Protein AF-A0A1J7C0T5-F1 (afdb_monomer_lite)

Radius of gyration: 26.62 Å; chains: 1; bounding box: 68×41×69 Å

pLDDT: mean 87.52, std 10.86, range [48.47, 98.25]

Foldseek 3Di:
DQFKFKFWKKKWWWDQFPVRDIDIWIWTWIWIWGAFAWKIKIKIKTQTPFDDQRQFWKWFPDKDKDKPQKDWDPPPQFAQHPDTDTHRGNPDDITIGITMIGGPSDPDAFDKDWIAIDMDIWMGGPVGTIDIDIDDGCRRGIKMFHNDFDDDTYRIGSQVDAAEDEFPCQQQVVLLVQQVCLLVLALQNEQDDDDPNSDHFWFFAPPLDPPPFNLCCQQWNPCCCVVPNDPQADALDDPWDKGKAKPPDSRTLLRLRHDVVRVRDQHDRHSLLAQEWEWHDPDNNDIDIGGPPVHDHDPSHGSMHMYIHIPCSRCVRCVCVVVVCNVNVRDGGRTHHYHSQKDWDFDPDDPDTDTDIDHNDD

Organism: NCBI:txid1428644

Secondary structure (DSSP, 8-state):
--SEEEE--EEEEEEE-TTS-EEEEEEEEEEEEEE-SSEEEEEEEEEEEE--GGGPSEEEEEEEEE-TT-EE-TTS--BSTTS--EESSTTSPPEEEEEEEE-----STT-EEEE--EEEEEEEETTEE-EEEE---GGGS-EEEESSS-SSS-SEEETT---EEE--TTT-HHHHHHHHHHHHHSTT-BT---STTT-B-EEB-GGG--SS--HHHHHS-TTHHHHHS-TT---SSTT--EEEEEES-TTBTT-TTS-GGGT-SS--S-GGGSEEEEEEESSSS-EEEEE-TTSPPP-S--S-EEEEEEHHHHHHHHTTHHHHHHHTTPPTT-EEEEE--EEEEE-S-TTS--EEEEEPP-

Sequence (362 aa):
MRDEACSYPLLNLAHADVDGNLTTAVFQVTIRAVLSANTVTTDWTFQPKSVPASMWPIEFPGLTVSCPDCSVVSGSGSGWGSTLPKWTSAADPSATYHEVLSWDGGSAADVNTTFHLSDALNAQTALGGMDVNWTDNTELSEIRCDTVLSGPPGKCVFDNYAPTYTLNAGKYPMPAAHAWLIQHKLPSHDGQPGEPGQASPMYYLPGGDNGQGNNRDLICPSGWAAAKGNPNATPAGITDTLSCDEYAFNASYNSAGMPASLGGLNAVGSGDECVQTYVTKVNNTTWHLYNDERDIDPTWTEKCGRSVMSSSQNSGVMSPFGGFITNMRLLKGDAYWMDPNLAADCSTDALAVKCTMSAILQ

Structure (mmCIF, N/CA/C/O backbone):
data_AF-A0A1J7C0T5-F1
#
_entry.id   AF-A0A1J7C0T5-F1
#
loop_
_atom_site.group_PDB
_atom_site.id
_atom_site.type_symbol
_atom_site.label_atom_id
_atom_site.label_alt_id
_atom_site.label_comp_id
_atom_site.label_asym_id
_atom_site.label_entity_id
_atom_site.label_seq_id
_atom_site.pdbx_PDB_ins_code
_atom_site.Cartn_x
_atom_site.Cartn_y
_atom_site.Cartn_z
_atom_site.occupancy
_atom_site.B_iso_or_equiv
_atom_site.auth_seq_id
_atom_site.auth_comp_id
_atom_site.auth_asym_id
_atom_site.auth_atom_id
_atom_site.pdbx_PDB_model_num
ATOM 1 N N . MET A 1 1 ? 2.131 6.407 6.654 1.00 76.69 1 MET A N 1
ATOM 2 C CA . MET A 1 1 ? 2.795 5.394 7.498 1.00 76.69 1 MET A CA 1
ATOM 3 C C . MET A 1 1 ? 1.730 4.371 7.875 1.00 76.69 1 MET A C 1
ATOM 5 O O . MET A 1 1 ? 0.556 4.681 7.714 1.00 76.69 1 MET A O 1
ATOM 9 N N . ARG A 1 2 ? 2.111 3.143 8.242 1.00 85.69 2 ARG A N 1
ATOM 10 C CA . ARG A 1 2 ? 1.173 2.042 8.567 1.00 85.69 2 ARG A CA 1
ATOM 11 C C . ARG A 1 2 ? 0.953 1.929 10.082 1.00 85.69 2 ARG A C 1
ATOM 13 O O . ARG A 1 2 ? 0.807 0.841 10.617 1.00 85.69 2 ARG A O 1
ATOM 20 N N . ASP A 1 3 ? 1.047 3.051 10.777 1.00 86.00 3 ASP A N 1
ATOM 21 C CA . ASP A 1 3 ? 1.045 3.181 12.233 1.00 86.00 3 ASP A CA 1
ATOM 22 C C . ASP A 1 3 ? -0.305 3.654 12.778 1.00 86.00 3 ASP A C 1
ATOM 24 O O . ASP A 1 3 ? -0.480 3.740 13.987 1.00 86.00 3 ASP A O 1
ATOM 28 N N . GLU A 1 4 ? -1.277 3.927 11.914 1.00 88.12 4 GLU A N 1
ATOM 29 C CA . GLU A 1 4 ? -2.637 4.280 12.299 1.00 88.12 4 GLU A CA 1
ATOM 30 C C . GLU A 1 4 ? -3.639 3.486 11.463 1.00 88.12 4 GLU A C 1
ATOM 32 O O . GLU A 1 4 ? -3.492 3.377 10.245 1.00 88.12 4 GLU A O 1
ATOM 37 N N . ALA A 1 5 ? -4.661 2.951 12.124 1.00 87.88 5 ALA A N 1
ATOM 38 C CA . ALA A 1 5 ? -5.782 2.283 11.485 1.00 87.88 5 ALA A CA 1
ATOM 39 C C . ALA A 1 5 ? -7.094 2.745 12.118 1.00 87.88 5 ALA A C 1
ATOM 41 O O . ALA A 1 5 ? -7.174 3.024 13.318 1.00 87.88 5 ALA A O 1
ATOM 42 N N . CYS A 1 6 ? -8.126 2.837 11.286 1.00 88.06 6 CYS A N 1
ATOM 43 C CA . CYS A 1 6 ? -9.483 3.145 11.706 1.00 88.06 6 CYS A CA 1
ATOM 44 C C . CYS A 1 6 ? -10.403 2.018 11.255 1.00 88.06 6 CYS A C 1
ATOM 46 O O . CYS A 1 6 ? -10.251 1.539 10.140 1.00 88.06 6 CYS A O 1
ATOM 48 N N . SER A 1 7 ? -11.358 1.642 12.101 1.00 87.62 7 SER A N 1
ATOM 49 C CA . SER A 1 7 ? -12.432 0.716 11.753 1.00 87.62 7 SER A CA 1
ATOM 50 C C . SER A 1 7 ? -13.781 1.288 12.172 1.00 87.62 7 SER A C 1
ATOM 52 O O . SER A 1 7 ? -13.875 2.042 13.147 1.00 87.62 7 SER A O 1
ATOM 54 N N . TYR A 1 8 ? -14.832 0.935 11.432 1.00 90.81 8 TYR A N 1
ATOM 55 C CA . TYR A 1 8 ? -16.171 1.506 11.591 1.00 90.81 8 TYR A CA 1
ATOM 56 C C . TYR A 1 8 ? -17.263 0.442 11.806 1.00 90.81 8 TYR A C 1
ATOM 58 O O . TYR A 1 8 ? -18.258 0.440 11.071 1.00 90.81 8 TYR A O 1
ATOM 66 N N . PRO A 1 9 ? -17.125 -0.476 12.783 1.00 91.62 9 PRO A N 1
ATOM 67 C CA . PRO A 1 9 ? -18.110 -1.527 12.972 1.00 91.62 9 PRO A CA 1
ATOM 68 C C . PRO A 1 9 ? -19.437 -0.976 13.513 1.00 91.62 9 PRO A C 1
ATOM 70 O O . PRO A 1 9 ? -19.505 0.043 14.209 1.00 91.62 9 PRO A O 1
ATOM 73 N N . LEU A 1 10 ? -20.513 -1.698 13.221 1.00 93.44 10 LEU A N 1
ATOM 74 C CA . LEU A 1 10 ? -21.773 -1.580 13.933 1.00 93.44 10 LEU A CA 1
ATOM 75 C C . LEU A 1 10 ? -21.754 -2.508 15.147 1.00 93.44 10 LEU A C 1
ATOM 77 O O . LEU A 1 10 ? -21.394 -3.682 15.056 1.00 93.44 10 LEU A O 1
ATOM 81 N N . LEU A 1 11 ? -22.203 -1.975 16.277 1.00 94.75 11 LEU A N 1
ATOM 82 C CA . LEU A 1 11 ? -22.444 -2.723 17.500 1.00 94.75 11 LEU A CA 1
ATOM 83 C C . LEU A 1 11 ? -23.950 -2.908 17.676 1.00 94.75 11 LEU A C 1
ATOM 85 O O . LEU A 1 11 ? -24.693 -1.931 17.794 1.00 94.75 11 LEU A O 1
ATOM 89 N N . ASN A 1 12 ? -24.381 -4.164 17.736 1.00 95.19 12 ASN A N 1
ATOM 90 C CA . ASN A 1 12 ? -25.750 -4.553 18.035 1.00 95.19 12 ASN A CA 1
ATOM 91 C C . ASN A 1 12 ? -25.815 -5.108 19.458 1.00 95.19 12 ASN A C 1
ATOM 93 O O . ASN A 1 12 ? -25.100 -6.052 19.798 1.00 95.19 12 ASN A O 1
ATOM 97 N N . LEU A 1 13 ? -26.691 -4.529 20.273 1.00 94.94 13 LEU A N 1
ATOM 98 C CA . LEU A 1 13 ? -26.936 -4.956 21.646 1.00 94.94 13 LEU A CA 1
ATOM 99 C C . LEU A 1 13 ? -28.347 -5.504 21.748 1.00 94.94 13 LEU A C 1
ATOM 101 O O . LEU A 1 13 ? -29.305 -4.766 21.509 1.00 94.94 13 LEU A O 1
ATOM 105 N N . ALA A 1 14 ? -28.477 -6.779 22.093 1.00 93.62 14 ALA A N 1
ATOM 106 C CA . ALA A 1 14 ? -29.773 -7.428 22.208 1.00 93.62 14 ALA A CA 1
ATOM 107 C C . ALA A 1 14 ? -30.137 -7.704 23.673 1.00 93.62 14 ALA A C 1
ATOM 109 O O . ALA A 1 14 ? -29.285 -8.037 24.497 1.00 93.62 14 ALA A O 1
ATOM 110 N N . HIS A 1 15 ? -31.419 -7.539 23.997 1.00 92.12 15 HIS A N 1
ATOM 111 C CA . HIS A 1 15 ? -31.985 -7.872 25.303 1.00 92.12 15 HIS A CA 1
ATOM 112 C C . HIS A 1 15 ? -33.476 -8.179 25.153 1.00 92.12 15 HIS A C 1
ATOM 114 O O . HIS A 1 15 ? -34.152 -7.572 24.316 1.00 92.12 15 HIS A O 1
ATOM 120 N N . ALA A 1 16 ? -33.992 -9.110 25.953 1.00 87.69 16 ALA A N 1
ATOM 121 C CA . ALA A 1 16 ? -35.423 -9.383 26.011 1.00 87.69 16 ALA A CA 1
ATOM 122 C C . ALA A 1 16 ? -36.127 -8.309 26.852 1.00 87.69 16 ALA A C 1
ATOM 124 O O . ALA A 1 16 ? -35.681 -7.993 27.951 1.00 87.69 16 ALA A O 1
ATOM 125 N N . ASP A 1 17 ? -37.219 -7.738 26.350 1.00 78.50 17 ASP A N 1
ATOM 126 C CA . ASP A 1 17 ? -38.052 -6.838 27.144 1.00 78.50 17 ASP A CA 1
ATOM 127 C C . ASP A 1 17 ? -38.858 -7.598 28.219 1.00 78.50 17 ASP A C 1
ATOM 129 O O . ASP A 1 17 ? -38.775 -8.821 28.359 1.00 78.50 17 ASP A O 1
ATOM 133 N N . VAL A 1 18 ? -39.654 -6.860 28.999 1.00 76.44 18 VAL A N 1
ATOM 134 C CA . VAL A 1 18 ? -40.485 -7.417 30.083 1.00 76.44 18 VAL A CA 1
ATOM 135 C C . VAL A 1 18 ? -41.531 -8.435 29.607 1.00 76.44 18 VAL A C 1
ATOM 137 O O . VAL A 1 18 ? -41.996 -9.236 30.416 1.00 76.44 18 VAL A O 1
ATOM 140 N N . ASP A 1 19 ? -41.867 -8.427 28.317 1.00 80.44 19 ASP A N 1
ATOM 141 C CA . ASP A 1 19 ? -42.817 -9.343 27.683 1.00 8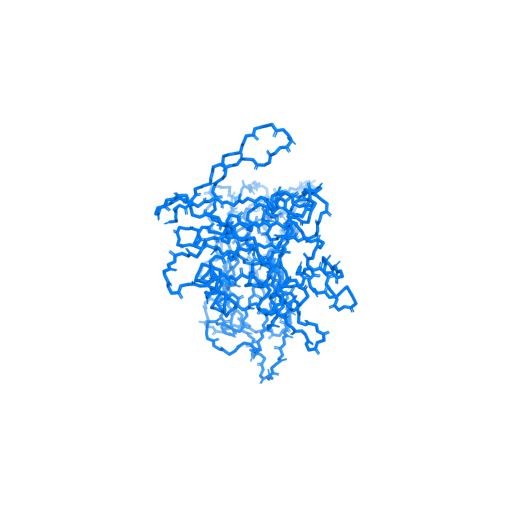0.44 19 ASP A CA 1
ATOM 142 C C . ASP A 1 19 ? -42.105 -10.514 26.975 1.00 80.44 19 ASP A C 1
ATOM 144 O O . ASP A 1 19 ? -42.751 -11.388 26.393 1.00 80.44 19 ASP A O 1
ATOM 148 N N . GLY A 1 20 ? -40.769 -10.562 27.042 1.00 79.94 20 GLY A N 1
ATOM 149 C CA . GLY A 1 20 ? -39.935 -11.587 26.422 1.00 79.94 20 GLY A CA 1
ATOM 150 C C . GLY A 1 20 ? -39.626 -11.342 24.944 1.00 79.94 20 GLY A C 1
ATOM 151 O O . GLY A 1 20 ? -39.067 -12.227 24.294 1.00 79.94 20 GLY A O 1
ATOM 152 N N . ASN A 1 21 ? -39.958 -10.171 24.391 1.00 86.25 21 ASN A N 1
ATOM 153 C CA . ASN A 1 21 ? -39.622 -9.841 23.009 1.00 86.25 21 ASN A CA 1
ATOM 154 C C . ASN A 1 21 ? -38.172 -9.371 22.914 1.00 86.25 21 ASN A C 1
ATOM 156 O O . ASN A 1 21 ? -37.733 -8.482 23.647 1.00 86.25 21 ASN A O 1
ATOM 160 N N . LEU A 1 22 ? -37.428 -9.928 21.960 1.00 88.81 22 LEU A N 1
ATOM 161 C CA . LEU A 1 22 ? -36.065 -9.488 21.699 1.00 88.81 22 LEU A CA 1
ATOM 162 C C . LEU A 1 22 ? -36.084 -8.088 21.084 1.00 88.81 22 LEU A C 1
ATOM 164 O O . LEU A 1 22 ? -36.632 -7.869 20.004 1.00 88.81 22 LEU A O 1
ATOM 168 N N . THR A 1 23 ? -35.457 -7.151 21.778 1.00 91.62 23 THR A N 1
ATOM 169 C CA . THR A 1 23 ? -35.249 -5.784 21.315 1.00 91.62 23 THR A CA 1
ATOM 170 C C . THR A 1 23 ? -33.762 -5.590 20.999 1.00 91.62 23 THR A C 1
ATOM 172 O O . THR A 1 23 ? -32.916 -6.308 21.536 1.00 91.62 23 THR A O 1
ATOM 175 N N . THR A 1 24 ? -33.417 -4.650 20.112 1.00 94.94 24 THR A N 1
ATOM 176 C CA . THR A 1 24 ? -32.021 -4.382 19.728 1.00 94.94 24 THR A CA 1
ATOM 177 C C . THR A 1 24 ? -31.720 -2.888 19.699 1.00 94.94 24 THR A C 1
ATOM 179 O O . THR A 1 24 ? -32.418 -2.119 19.035 1.00 94.94 24 THR A O 1
ATOM 182 N N . ALA A 1 25 ? -30.653 -2.486 20.387 1.00 95.56 25 ALA A N 1
ATOM 183 C CA . ALA A 1 25 ? -30.029 -1.178 20.237 1.00 95.56 25 ALA A CA 1
ATOM 184 C C . ALA A 1 25 ? -28.843 -1.267 19.269 1.00 95.56 25 ALA A C 1
ATOM 186 O O . ALA A 1 25 ? -28.167 -2.292 19.193 1.00 95.56 25 ALA A O 1
ATOM 187 N N . VAL A 1 26 ? -28.596 -0.185 18.532 1.00 96.75 26 VAL A N 1
ATOM 188 C CA . VAL A 1 26 ? -27.554 -0.124 17.500 1.00 96.75 26 VAL A CA 1
ATOM 189 C C . VAL A 1 26 ? -26.676 1.093 17.732 1.00 96.75 26 VAL A C 1
ATOM 191 O O . VAL A 1 26 ? -27.182 2.212 17.867 1.00 96.75 26 VAL A O 1
ATOM 194 N N . PHE A 1 27 ? -25.366 0.878 17.712 1.00 96.88 27 PHE A N 1
ATOM 195 C CA . PHE A 1 27 ? -24.351 1.921 17.775 1.00 96.88 27 PHE A CA 1
ATOM 196 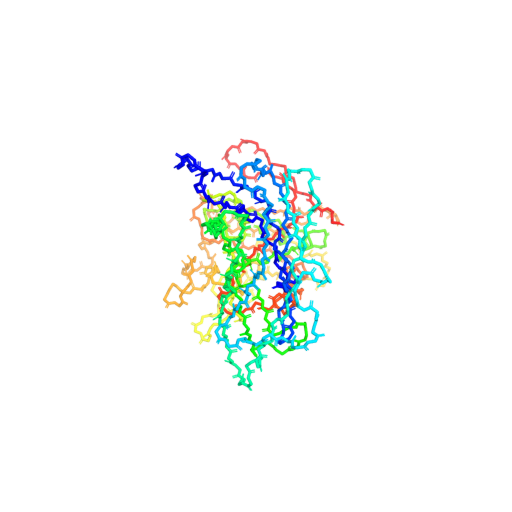C C . PHE A 1 27 ? -23.469 1.850 16.532 1.00 96.88 27 PHE A C 1
ATOM 198 O O . PHE A 1 27 ? -23.055 0.772 16.113 1.00 96.88 27 PHE A O 1
ATOM 205 N N . GLN A 1 28 ? -23.158 3.010 15.958 1.00 96.25 28 GLN A N 1
ATOM 206 C CA . GLN A 1 28 ? -22.000 3.130 15.082 1.00 96.25 28 GLN A CA 1
ATOM 207 C C . GLN A 1 28 ? -20.790 3.320 15.974 1.00 96.25 28 GLN A C 1
ATOM 209 O O . GLN A 1 28 ? -20.772 4.252 16.781 1.00 96.25 28 GLN A O 1
ATOM 214 N N . VAL A 1 29 ? -19.790 2.468 15.810 1.00 94.00 29 VAL A N 1
ATOM 215 C CA . VAL A 1 29 ? -18.538 2.594 16.540 1.00 94.00 29 VAL A CA 1
ATOM 216 C C . VAL A 1 29 ? -17.459 3.033 15.566 1.00 94.00 29 VAL A C 1
ATOM 218 O O . VAL A 1 29 ? -17.403 2.555 14.436 1.00 94.00 29 VAL A O 1
ATOM 221 N N . THR A 1 30 ? -16.645 3.987 15.994 1.00 93.75 30 THR A N 1
ATOM 222 C CA . THR A 1 30 ? -15.397 4.353 15.328 1.00 93.75 30 THR A CA 1
ATOM 223 C C . THR A 1 30 ? -14.270 3.929 16.245 1.00 93.75 30 THR A C 1
ATOM 225 O O . THR A 1 30 ? -14.176 4.433 17.364 1.00 93.75 30 THR A O 1
ATOM 228 N N . ILE A 1 31 ? -13.428 3.018 15.777 1.00 91.00 31 ILE A N 1
ATOM 229 C CA . ILE A 1 31 ? -12.244 2.568 16.496 1.00 91.00 31 ILE A CA 1
ATOM 230 C C . ILE A 1 31 ? -11.042 3.170 15.791 1.00 91.00 31 ILE A C 1
ATOM 232 O O . ILE A 1 31 ? -10.849 2.927 14.604 1.00 91.00 31 ILE A O 1
ATOM 236 N N . ARG A 1 32 ? -10.238 3.949 16.507 1.00 92.00 32 ARG A N 1
ATOM 237 C CA . ARG A 1 32 ? -8.960 4.470 16.021 1.00 92.00 32 ARG A CA 1
ATOM 238 C C . ARG A 1 32 ? -7.846 3.825 16.823 1.00 92.00 32 ARG A C 1
ATOM 240 O O . ARG A 1 32 ? -7.868 3.920 18.045 1.00 92.00 32 ARG A O 1
ATOM 247 N N . ALA A 1 33 ? -6.882 3.204 16.158 1.00 89.69 33 ALA A N 1
ATOM 248 C CA . ALA A 1 33 ? -5.714 2.607 16.788 1.00 89.69 33 ALA A CA 1
ATOM 249 C C . ALA A 1 33 ? -4.438 3.255 16.243 1.00 89.69 33 ALA A C 1
ATOM 251 O O . ALA A 1 33 ? -4.256 3.344 15.031 1.00 89.69 33 ALA A O 1
ATOM 252 N N . VAL A 1 34 ? -3.560 3.705 17.139 1.00 89.75 34 VAL A N 1
ATOM 253 C CA . VAL A 1 34 ? -2.280 4.344 16.811 1.00 89.75 34 VAL A CA 1
ATOM 254 C C . VAL A 1 34 ? -1.148 3.560 17.459 1.00 89.75 34 VAL A C 1
ATOM 256 O O . VAL A 1 34 ? -1.120 3.385 18.678 1.00 89.75 34 VAL A O 1
ATOM 259 N N . LEU A 1 35 ? -0.211 3.100 16.640 1.00 85.75 35 LEU A N 1
ATOM 260 C CA . LEU A 1 35 ? 0.977 2.361 17.033 1.00 85.75 35 LEU A CA 1
ATOM 261 C C . LEU A 1 35 ? 2.136 3.319 17.308 1.00 85.75 35 LEU A C 1
ATOM 263 O O . LEU A 1 35 ? 2.382 4.281 16.584 1.00 85.75 35 LEU A O 1
ATOM 267 N N . SER A 1 36 ? 2.890 3.015 18.356 1.00 80.94 36 SER A N 1
ATOM 268 C CA . SER A 1 36 ? 4.179 3.628 18.653 1.00 80.94 36 SER A CA 1
ATOM 269 C C . SER A 1 36 ? 5.281 2.560 18.680 1.00 80.94 36 SER A C 1
ATOM 271 O O . SER A 1 36 ? 5.114 1.442 18.192 1.00 80.94 36 SER A O 1
ATOM 273 N N . ALA A 1 37 ? 6.454 2.889 19.226 1.00 75.00 37 ALA A N 1
ATOM 274 C CA . ALA A 1 37 ? 7.545 1.929 19.376 1.00 75.00 37 ALA A CA 1
ATOM 275 C C . ALA A 1 37 ? 7.178 0.721 20.256 1.00 75.00 37 ALA A C 1
ATOM 277 O O . ALA A 1 37 ? 7.651 -0.382 19.993 1.00 75.00 37 ALA A O 1
ATOM 278 N N . ASN A 1 38 ? 6.382 0.937 21.302 1.00 79.19 38 ASN A N 1
ATOM 279 C CA . ASN A 1 38 ? 6.058 -0.075 22.309 1.00 79.19 38 ASN A CA 1
ATOM 280 C C . ASN A 1 38 ? 4.656 0.094 22.915 1.00 79.19 38 ASN A C 1
ATOM 282 O O . ASN A 1 38 ? 4.362 -0.517 23.944 1.00 79.19 38 ASN A O 1
ATOM 286 N N . THR A 1 39 ? 3.819 0.953 22.331 1.00 85.25 39 THR A N 1
ATOM 287 C CA . THR A 1 39 ? 2.444 1.165 22.785 1.00 85.25 39 THR A CA 1
ATOM 288 C C . THR A 1 39 ? 1.462 1.184 21.629 1.00 85.25 39 THR A C 1
ATOM 290 O O . THR A 1 39 ? 1.794 1.612 20.526 1.00 85.25 39 THR A O 1
ATOM 293 N N . VAL A 1 40 ? 0.233 0.769 21.908 1.00 87.62 40 VAL A N 1
ATOM 294 C CA . VAL A 1 40 ? -0.921 0.957 21.038 1.00 87.62 40 VAL A CA 1
ATOM 295 C C . VAL A 1 40 ? -1.944 1.752 21.823 1.00 87.62 40 VAL A C 1
ATOM 297 O O . VAL A 1 40 ? -2.324 1.384 22.934 1.00 87.62 40 VAL A O 1
ATOM 300 N N . THR A 1 41 ? -2.335 2.878 21.249 1.00 91.44 41 THR A N 1
ATOM 301 C CA . THR A 1 41 ? -3.378 3.742 21.782 1.00 91.44 41 THR A CA 1
ATOM 302 C C . THR A 1 41 ? -4.638 3.490 20.983 1.00 91.44 41 THR A C 1
ATOM 304 O O . THR A 1 41 ? -4.605 3.602 19.759 1.00 91.44 41 THR A O 1
ATOM 307 N N . THR A 1 42 ? -5.735 3.166 21.657 1.00 91.69 42 THR A N 1
ATOM 308 C CA . THR A 1 42 ? -7.038 2.965 21.026 1.00 91.69 42 THR A CA 1
ATOM 309 C C . THR A 1 42 ? -8.067 3.950 21.560 1.00 91.69 42 THR A C 1
ATOM 311 O O . THR A 1 42 ? -8.147 4.181 22.766 1.00 91.69 42 THR A O 1
ATOM 314 N N . ASP A 1 43 ? -8.861 4.507 20.652 1.00 93.56 43 ASP A N 1
ATOM 315 C CA . ASP A 1 43 ? -10.033 5.321 20.953 1.00 93.56 43 ASP A CA 1
ATOM 316 C C . ASP A 1 43 ? -11.262 4.648 20.339 1.00 93.56 43 ASP A C 1
ATOM 318 O O . ASP A 1 43 ? -11.363 4.517 19.118 1.00 93.56 43 ASP A O 1
ATOM 322 N N . TRP A 1 44 ? -12.209 4.240 21.181 1.00 93.75 44 TRP A N 1
ATOM 323 C CA . TRP A 1 44 ? -13.459 3.602 20.773 1.00 93.75 44 TRP A CA 1
ATOM 324 C C . TRP A 1 44 ? -14.605 4.577 20.983 1.00 93.75 44 TRP A C 1
ATOM 326 O O . TRP A 1 44 ? -15.035 4.809 22.110 1.00 93.75 44 TRP A O 1
ATOM 336 N N . THR A 1 45 ? -15.089 5.182 19.904 1.00 95.56 45 THR A N 1
ATOM 337 C CA . THR A 1 45 ? -16.156 6.185 19.947 1.00 95.56 45 THR A CA 1
ATOM 338 C C . THR A 1 45 ? -17.484 5.557 19.567 1.00 95.56 45 THR A C 1
ATOM 340 O O . THR A 1 45 ? -17.670 5.136 18.431 1.00 95.56 45 THR A O 1
ATOM 343 N N . PHE A 1 46 ? -18.421 5.529 20.508 1.00 96.12 46 PHE A N 1
ATOM 344 C CA . PHE A 1 46 ? -19.736 4.918 20.362 1.00 96.12 46 PHE A CA 1
ATOM 345 C C . PHE A 1 46 ? -20.775 6.004 20.113 1.00 96.12 46 PHE A C 1
ATOM 347 O O . PHE A 1 46 ? -21.028 6.835 20.984 1.00 96.12 46 PHE A O 1
ATOM 354 N N . GLN A 1 47 ? -21.392 5.988 18.935 1.00 97.31 47 GLN A N 1
ATOM 355 C CA . GLN A 1 47 ? -22.491 6.874 18.569 1.00 97.31 47 GLN A CA 1
ATOM 356 C C . GLN A 1 47 ? -23.800 6.074 18.527 1.00 97.31 47 GLN A C 1
ATOM 358 O O . GLN A 1 47 ? -23.935 5.205 17.657 1.00 97.31 47 GLN A O 1
ATOM 363 N N . PRO A 1 48 ? -24.793 6.366 19.390 1.00 97.56 48 PRO A N 1
ATOM 364 C CA . PRO A 1 48 ? -26.089 5.706 19.304 1.00 97.56 48 PRO A CA 1
ATOM 365 C C . PRO A 1 48 ? -26.749 6.012 17.953 1.00 97.56 48 PRO A C 1
ATOM 367 O O . PRO A 1 48 ? -26.767 7.155 17.486 1.00 97.56 48 PRO A O 1
ATOM 370 N N . LYS A 1 49 ? -27.275 4.968 17.311 1.00 97.62 49 LYS A N 1
ATOM 371 C CA . LYS A 1 49 ? -28.088 5.043 16.085 1.00 97.62 49 LYS A CA 1
ATOM 372 C C . LYS A 1 49 ? -29.539 4.675 16.359 1.00 97.62 49 LYS A C 1
ATOM 374 O O . LYS A 1 49 ? -30.438 5.275 15.781 1.00 97.62 49 LYS A O 1
ATOM 379 N N . SER A 1 50 ? -29.761 3.724 17.263 1.00 95.75 50 SER A N 1
ATOM 380 C CA . SER A 1 50 ? -31.081 3.340 17.758 1.00 95.75 50 SER A CA 1
ATOM 381 C C . SER A 1 50 ? -30.968 2.902 19.213 1.00 95.75 50 SER A C 1
ATOM 383 O O . SER A 1 50 ? -30.138 2.053 19.531 1.00 95.75 50 SER A O 1
ATOM 385 N N . VAL A 1 51 ? -31.806 3.466 20.084 1.00 94.62 51 VAL A N 1
ATOM 386 C CA . VAL A 1 51 ? -31.920 3.072 21.495 1.00 94.62 51 VAL A CA 1
ATOM 387 C C . VAL A 1 51 ? -33.408 2.932 21.821 1.00 94.62 51 VAL A C 1
ATOM 389 O O . VAL A 1 51 ? -34.099 3.944 21.966 1.00 94.62 51 VAL A O 1
ATOM 392 N N . PRO A 1 52 ? -33.938 1.702 21.875 1.00 92.81 52 PRO A N 1
ATOM 393 C CA . PRO A 1 52 ? -35.333 1.463 22.222 1.00 92.81 52 PRO A CA 1
ATOM 394 C C . PRO A 1 52 ? -35.641 1.879 23.662 1.00 92.81 52 PRO A C 1
ATOM 396 O O . PRO A 1 52 ? -34.860 1.623 24.577 1.00 92.81 52 PRO A O 1
ATOM 399 N N . ALA A 1 53 ? -36.816 2.474 23.883 1.00 89.75 53 ALA A N 1
ATOM 400 C CA . ALA A 1 53 ? -37.220 2.959 25.206 1.00 89.75 53 ALA A CA 1
ATOM 401 C C . ALA A 1 53 ? -37.289 1.842 26.268 1.00 89.75 53 ALA A C 1
ATOM 403 O O . ALA A 1 53 ? -37.076 2.108 27.447 1.00 89.75 53 ALA A O 1
ATOM 404 N N . SER A 1 54 ? -37.535 0.594 25.856 1.00 88.06 54 SER A N 1
ATOM 405 C CA . SER A 1 54 ? -37.535 -0.587 26.730 1.00 88.06 54 SER A CA 1
ATOM 406 C C . SER A 1 54 ? -36.148 -0.974 27.263 1.00 88.06 54 SER A C 1
ATOM 408 O O . SER A 1 54 ? -36.067 -1.760 28.200 1.00 88.06 54 SER A O 1
ATOM 410 N N . MET A 1 55 ? -35.066 -0.424 26.701 1.00 87.56 55 MET A N 1
ATOM 411 C CA . MET A 1 55 ? -33.677 -0.709 27.088 1.00 87.56 55 MET A CA 1
ATOM 412 C C . MET A 1 55 ? -33.023 0.430 27.888 1.00 87.56 55 MET A C 1
ATOM 414 O O . MET A 1 55 ? -31.860 0.327 28.271 1.00 87.56 55 MET A O 1
ATOM 418 N N . TRP A 1 56 ? -33.743 1.527 28.143 1.00 84.38 56 TRP A N 1
ATOM 419 C CA . TRP A 1 56 ? -33.213 2.675 28.880 1.00 84.38 56 TRP A CA 1
ATOM 420 C C . TRP A 1 56 ? -32.877 2.306 30.344 1.00 84.38 56 TRP A C 1
ATOM 422 O O . TRP A 1 56 ? -33.713 1.705 31.022 1.00 84.38 56 TRP A O 1
ATOM 432 N N . PRO A 1 57 ? -31.758 2.803 30.920 1.00 92.81 57 PRO A N 1
ATOM 433 C CA . PRO A 1 57 ? -30.630 3.430 30.244 1.00 92.81 57 PRO A CA 1
ATOM 434 C C . PRO A 1 57 ? -29.634 2.340 29.846 1.00 92.81 57 PRO A C 1
ATOM 436 O O . PRO A 1 57 ? -29.395 1.417 30.621 1.00 92.81 57 PRO A O 1
ATOM 439 N N . ILE A 1 58 ? -29.026 2.472 28.671 1.00 95.12 58 ILE A N 1
ATOM 440 C CA . ILE A 1 58 ? -27.895 1.636 28.273 1.00 95.12 58 ILE A CA 1
ATOM 441 C C . ILE A 1 58 ? -26.619 2.228 28.868 1.00 95.12 58 ILE A C 1
ATOM 443 O O . ILE A 1 58 ? -26.344 3.415 28.687 1.00 95.12 58 ILE A O 1
ATOM 447 N N . GLU A 1 59 ? -25.834 1.396 29.546 1.00 95.38 59 GLU A N 1
ATOM 448 C CA . GLU A 1 59 ? -24.532 1.745 30.114 1.00 95.38 59 GLU A CA 1
ATOM 449 C C . GLU A 1 59 ? -23.474 0.732 29.676 1.00 95.38 59 GLU A C 1
ATOM 451 O O . GLU A 1 59 ? -23.765 -0.461 29.557 1.00 95.38 59 GLU A O 1
ATOM 456 N N . PHE A 1 60 ? -22.233 1.193 29.501 1.00 94.44 60 PHE A N 1
ATOM 457 C CA . PHE A 1 60 ? -21.074 0.345 29.194 1.00 94.44 60 PHE A CA 1
ATOM 458 C C . PHE A 1 60 ? -20.078 0.344 30.358 1.00 94.44 60 PHE A C 1
ATOM 460 O O . PHE A 1 60 ? -19.035 0.994 30.267 1.00 94.44 60 PHE A O 1
ATOM 467 N N . PRO A 1 61 ? -20.381 -0.330 31.485 1.00 89.50 61 PRO A N 1
ATOM 468 C CA . PRO A 1 61 ? -19.551 -0.292 32.692 1.00 89.50 61 PRO A CA 1
ATOM 469 C C . PRO A 1 61 ? -18.096 -0.733 32.481 1.00 89.50 61 PRO A C 1
ATOM 471 O O . PRO A 1 61 ? -17.245 -0.369 33.291 1.00 89.50 61 PRO A O 1
ATOM 474 N N . GLY A 1 62 ? -17.784 -1.465 31.408 1.00 85.75 62 GLY A N 1
ATOM 475 C CA . GLY A 1 62 ? -16.404 -1.772 31.048 1.00 85.75 62 GLY A CA 1
ATOM 476 C C . GLY A 1 62 ? -16.238 -2.137 29.579 1.00 85.75 62 GLY A C 1
ATOM 477 O O . GLY A 1 62 ? -17.095 -2.793 28.994 1.00 85.75 62 GLY A O 1
ATOM 478 N N . LEU A 1 63 ? -15.102 -1.740 29.016 1.00 89.56 63 LEU A N 1
ATOM 479 C CA . LEU A 1 63 ? -14.533 -2.281 27.789 1.00 89.56 63 LEU A CA 1
ATOM 480 C C . LEU A 1 63 ? -13.130 -2.775 28.151 1.00 89.56 63 LEU A C 1
ATOM 482 O O . LEU A 1 63 ? -12.424 -2.121 28.911 1.00 89.56 63 LEU A O 1
ATOM 486 N N . THR A 1 64 ? -12.732 -3.945 27.675 1.00 87.56 64 THR A N 1
ATOM 487 C CA . THR A 1 64 ? -11.353 -4.423 27.817 1.00 87.56 64 THR A CA 1
ATOM 488 C C . THR A 1 64 ? -10.778 -4.640 26.438 1.00 87.56 64 THR A C 1
ATOM 490 O O . THR A 1 64 ? -11.300 -5.480 25.714 1.00 87.56 64 THR A O 1
ATOM 493 N N . VAL A 1 65 ? -9.715 -3.917 26.090 1.00 87.38 65 VAL A N 1
ATOM 494 C CA . VAL A 1 65 ? -8.883 -4.213 24.924 1.00 87.38 65 VAL A CA 1
ATOM 495 C C . VAL A 1 65 ? -7.649 -4.971 25.401 1.00 87.38 65 VAL A C 1
ATOM 497 O O . VAL A 1 65 ? -7.041 -4.649 26.418 1.00 87.38 65 VAL A O 1
ATOM 500 N N . SER A 1 66 ? -7.275 -6.025 24.687 1.00 85.62 66 SER A N 1
ATOM 501 C CA . SER A 1 66 ? -6.164 -6.892 25.073 1.00 85.62 66 SER A CA 1
ATOM 502 C C . SER A 1 66 ? -5.386 -7.398 23.865 1.00 85.62 66 SER A C 1
ATOM 504 O O . SER A 1 66 ? -5.884 -7.416 22.742 1.00 85.62 66 SER A O 1
ATOM 506 N N . CYS A 1 67 ? -4.148 -7.812 24.117 1.00 82.94 67 CYS A N 1
ATOM 507 C CA . CYS A 1 67 ? -3.327 -8.586 23.196 1.00 82.94 67 CYS A CA 1
ATOM 508 C C . CYS A 1 67 ? -2.490 -9.597 24.013 1.00 82.94 67 CYS A C 1
ATOM 510 O O . CYS A 1 67 ? -2.310 -9.366 25.213 1.00 82.94 67 CYS A O 1
ATOM 512 N N . PRO A 1 68 ? -1.982 -10.696 23.413 1.00 77.38 68 PRO A N 1
ATOM 513 C CA . PRO A 1 68 ? -1.335 -11.798 24.139 1.00 77.38 68 PRO A CA 1
ATOM 514 C C . PRO A 1 68 ? -0.212 -11.390 25.107 1.00 77.38 68 PRO A C 1
ATOM 516 O O . PRO A 1 68 ? -0.148 -11.932 26.205 1.00 77.38 68 PRO A O 1
ATOM 519 N N . ASP A 1 69 ? 0.603 -10.396 24.739 1.00 76.44 69 ASP A N 1
ATOM 520 C CA . ASP A 1 69 ? 1.754 -9.924 25.530 1.00 76.44 69 ASP A CA 1
ATOM 521 C C . ASP A 1 69 ? 1.659 -8.426 25.871 1.00 76.44 69 ASP A C 1
ATOM 523 O O . ASP A 1 69 ? 2.658 -7.738 26.101 1.00 76.44 69 ASP A O 1
ATOM 527 N N . CYS A 1 70 ? 0.433 -7.899 25.891 1.00 83.12 70 CYS A N 1
ATOM 528 C CA . CYS A 1 70 ? 0.167 -6.511 26.234 1.00 83.12 70 CYS A CA 1
ATOM 529 C C . CYS A 1 70 ? -0.159 -6.342 27.720 1.00 83.12 70 CYS A C 1
ATOM 531 O O . CYS A 1 70 ? -0.781 -7.187 28.357 1.00 83.12 70 CYS A O 1
ATOM 533 N N . SER A 1 71 ? 0.186 -5.180 28.263 1.00 87.56 71 SER A N 1
ATOM 534 C CA . SER A 1 71 ? -0.253 -4.709 29.576 1.00 87.56 71 SER A CA 1
ATOM 535 C C . SER A 1 71 ? -0.834 -3.306 29.466 1.00 87.56 71 SER A C 1
ATOM 537 O O . SER A 1 71 ? -0.270 -2.459 28.773 1.00 87.56 71 SER A O 1
ATOM 539 N N . VAL A 1 72 ? -1.935 -3.045 30.173 1.00 88.00 72 VAL A N 1
ATOM 540 C CA . VAL A 1 72 ? -2.521 -1.700 30.262 1.00 88.00 72 VAL A CA 1
ATOM 541 C C . VAL A 1 72 ? -1.520 -0.752 30.919 1.00 88.00 72 VAL A C 1
ATOM 543 O O . VAL A 1 72 ? -0.990 -1.035 31.997 1.00 88.00 72 VAL A O 1
ATOM 546 N N . VAL A 1 73 ? -1.276 0.397 30.293 1.00 88.12 73 VAL A N 1
ATOM 547 C CA . VAL A 1 73 ? -0.384 1.421 30.841 1.00 88.12 73 VAL A CA 1
ATOM 548 C C . VAL A 1 73 ? -1.110 2.171 31.954 1.00 88.12 73 VAL A C 1
ATOM 550 O O . VAL A 1 73 ? -2.019 2.964 31.706 1.00 88.12 73 VAL A O 1
ATOM 553 N N . SER A 1 74 ? -0.706 1.945 33.203 1.00 83.62 74 SER A N 1
ATOM 554 C CA . SER A 1 74 ? -1.294 2.620 34.365 1.00 83.62 74 SER A CA 1
ATOM 555 C C . SER A 1 74 ? -1.104 4.139 34.299 1.00 83.62 74 SER A C 1
ATOM 557 O O . SER A 1 74 ? 0.003 4.611 34.045 1.00 83.62 74 SER A O 1
ATOM 559 N N . GLY A 1 75 ? -2.158 4.907 34.589 1.00 82.25 75 GLY A N 1
ATOM 560 C CA . GLY A 1 75 ? -2.096 6.375 34.601 1.00 82.25 75 GLY A CA 1
ATOM 561 C C . GLY A 1 75 ? -2.123 7.033 33.216 1.00 82.25 75 GLY A C 1
ATOM 562 O O . GLY A 1 75 ? -1.993 8.250 33.135 1.00 82.25 75 GLY A O 1
ATOM 563 N N . SER A 1 76 ? -2.335 6.261 32.145 1.00 82.12 76 SER A N 1
ATOM 564 C CA . SER A 1 76 ? -2.507 6.764 30.771 1.00 82.12 76 SER A CA 1
ATOM 565 C C . SER A 1 76 ? -3.851 7.459 30.522 1.00 82.12 76 SER A C 1
ATOM 567 O O . SER A 1 76 ? -4.033 8.087 29.486 1.00 82.12 76 SER A O 1
ATOM 569 N N . GLY A 1 77 ? -4.784 7.367 31.474 1.00 83.00 77 GLY A N 1
ATOM 570 C CA . GLY A 1 77 ? -6.149 7.861 31.308 1.00 83.00 77 GLY A CA 1
ATOM 571 C C . GLY A 1 77 ? -7.103 6.847 30.675 1.00 83.00 77 GLY A C 1
ATOM 572 O O . GLY A 1 77 ? -8.163 7.264 30.216 1.00 83.00 77 GLY A O 1
ATOM 573 N N . SER A 1 78 ? -6.762 5.548 30.658 1.00 86.50 78 SER A N 1
ATOM 574 C CA . SER A 1 78 ? -7.667 4.502 30.166 1.00 86.50 78 SER A CA 1
ATOM 575 C C . SER A 1 78 ? -9.038 4.549 30.852 1.00 86.50 78 SER A C 1
ATOM 577 O O . SER A 1 78 ? -9.121 4.644 32.081 1.00 86.50 78 SER A O 1
ATOM 579 N N . GLY A 1 79 ? -10.108 4.454 30.064 1.00 90.88 79 GLY A N 1
ATOM 580 C CA . GLY A 1 79 ? -11.493 4.499 30.524 1.00 90.88 79 GLY A CA 1
ATOM 581 C C . GLY A 1 79 ? -12.373 5.491 29.757 1.00 90.88 79 GLY A C 1
ATOM 582 O O . GLY A 1 79 ? -11.965 6.111 28.778 1.00 90.88 79 GLY A O 1
ATOM 583 N N . TRP A 1 80 ? -13.593 5.690 30.262 1.00 90.25 80 TRP A N 1
ATOM 584 C CA . TRP A 1 80 ? -14.584 6.660 29.761 1.00 90.25 80 TRP A CA 1
ATOM 585 C C . TRP A 1 80 ? -14.326 8.115 30.209 1.00 90.25 80 TRP A C 1
ATOM 587 O O . TRP A 1 80 ? -15.208 8.971 30.132 1.00 90.25 80 TRP A O 1
ATOM 597 N N . GLY A 1 81 ? -13.144 8.411 30.757 1.00 84.81 81 GLY A N 1
ATOM 598 C CA . GLY A 1 81 ? -12.886 9.661 31.471 1.00 84.81 81 GLY A CA 1
ATOM 599 C C . GLY A 1 81 ? -13.548 9.687 32.857 1.00 84.81 81 GLY A C 1
ATOM 600 O O . GLY A 1 81 ? -13.451 8.725 33.615 1.00 84.81 81 GLY A O 1
ATOM 601 N N . SER A 1 82 ? -14.184 10.805 33.227 1.00 79.44 82 SER A N 1
ATOM 602 C CA . SER A 1 82 ? -14.693 11.031 34.594 1.00 79.44 82 SER A CA 1
ATOM 603 C C . SER A 1 82 ? -16.127 10.559 34.845 1.00 79.44 82 SER A C 1
ATOM 605 O O . SER A 1 82 ? -16.532 10.466 36.003 1.00 79.44 82 SER A O 1
ATOM 607 N N . THR A 1 83 ? -16.915 10.299 33.798 1.00 86.38 83 THR A N 1
ATOM 608 C CA . THR A 1 83 ? -18.336 9.939 33.921 1.00 86.38 83 THR A CA 1
ATOM 609 C C . THR A 1 83 ? -18.667 8.784 32.991 1.00 86.38 83 THR A C 1
ATOM 611 O O . THR A 1 83 ? -18.393 8.852 31.797 1.00 86.38 83 THR A O 1
ATOM 614 N N . LEU A 1 84 ? -19.290 7.738 33.539 1.00 90.44 84 LEU A N 1
ATOM 615 C CA . LEU A 1 84 ? -19.785 6.618 32.748 1.00 90.44 84 LEU A CA 1
ATOM 616 C C . LEU A 1 84 ? -20.912 7.097 31.814 1.00 90.44 84 LEU A C 1
ATOM 618 O O . LEU A 1 84 ? -21.866 7.711 32.309 1.00 90.44 84 LEU A O 1
ATOM 622 N N . PRO A 1 85 ? -20.837 6.832 30.499 1.00 92.50 85 PRO A N 1
ATOM 623 C CA . PRO A 1 85 ? -21.877 7.253 29.578 1.00 92.50 85 PRO A CA 1
ATOM 624 C C . PRO A 1 85 ? -23.170 6.475 29.808 1.00 92.50 85 PRO A C 1
ATOM 626 O O . PRO A 1 85 ? -23.162 5.296 30.172 1.00 92.50 85 PRO A O 1
ATOM 629 N N . LYS A 1 86 ? -24.287 7.165 29.577 1.00 94.88 86 LYS A N 1
ATOM 630 C CA . LYS A 1 86 ? -25.633 6.600 29.626 1.00 94.88 86 LYS A CA 1
ATOM 631 C C . LYS A 1 86 ? -26.386 7.032 28.384 1.00 94.88 86 LYS A C 1
ATOM 633 O O . LYS A 1 86 ? -26.442 8.229 28.104 1.00 94.88 86 LYS A O 1
ATOM 638 N N . TRP A 1 87 ? -26.989 6.075 27.692 1.00 95.94 87 TRP A N 1
ATOM 639 C CA . TRP A 1 87 ? -27.797 6.339 26.509 1.00 95.94 87 TRP A CA 1
ATOM 640 C C . TRP A 1 87 ? -29.246 5.929 26.729 1.00 95.94 87 TRP A C 1
ATOM 642 O O . TRP A 1 87 ? -29.572 4.869 27.257 1.00 95.94 87 TRP A O 1
ATOM 652 N N . THR A 1 88 ? -30.117 6.816 26.304 1.00 96.12 88 THR A N 1
ATOM 653 C CA . THR A 1 88 ? -31.562 6.825 26.480 1.00 96.12 88 THR A CA 1
ATOM 654 C C . THR A 1 88 ? -32.276 7.021 25.147 1.00 96.12 88 THR A C 1
ATOM 656 O O . THR A 1 88 ? -33.437 6.645 25.001 1.00 96.12 88 THR A O 1
ATOM 659 N N . SER A 1 89 ? -31.575 7.588 24.160 1.00 95.38 89 SER A N 1
ATOM 660 C CA . SER A 1 89 ? -32.087 7.836 22.821 1.00 95.38 89 SER A CA 1
ATOM 661 C C . SER A 1 89 ? -30.970 7.863 21.771 1.00 95.38 89 SER A C 1
ATOM 663 O O . SER A 1 89 ? -29.786 7.963 22.089 1.00 95.38 89 SER A O 1
ATOM 665 N N . ALA A 1 90 ? -31.351 7.842 20.491 1.00 94.44 90 ALA A N 1
ATOM 666 C CA . ALA A 1 90 ? -30.425 8.067 19.378 1.00 94.44 90 ALA A CA 1
ATOM 667 C C . ALA A 1 90 ? -29.918 9.522 19.268 1.00 94.44 90 ALA A C 1
ATOM 669 O O . ALA A 1 90 ? -28.994 9.784 18.502 1.00 94.44 90 ALA A O 1
ATOM 670 N N . ALA A 1 91 ? -30.527 10.467 19.995 1.00 95.94 91 ALA A N 1
ATOM 671 C CA . ALA A 1 91 ? -30.118 11.873 20.011 1.00 95.94 91 ALA A CA 1
ATOM 672 C C . ALA A 1 91 ? -29.025 12.166 21.052 1.00 95.94 91 ALA A C 1
ATOM 674 O O . ALA A 1 91 ? -28.484 13.272 21.078 1.00 95.94 91 ALA A O 1
ATOM 675 N N . ASP A 1 92 ? -28.711 11.193 21.906 1.00 96.19 92 ASP A N 1
ATOM 676 C CA . ASP A 1 92 ? -27.687 11.341 22.929 1.00 96.19 92 ASP A CA 1
ATOM 677 C C . ASP A 1 92 ? -26.288 11.433 22.294 1.00 96.19 92 ASP A C 1
ATOM 679 O O . ASP A 1 92 ? -26.039 10.857 21.225 1.00 96.19 92 ASP A O 1
ATOM 683 N N . PRO A 1 93 ? -25.358 12.173 22.925 1.00 95.44 93 PRO A N 1
ATOM 684 C CA . PRO A 1 93 ? -24.022 12.362 22.381 1.00 95.44 93 PRO A CA 1
ATOM 685 C C . PRO A 1 93 ? -23.236 11.048 22.328 1.00 95.44 93 PRO A C 1
ATOM 687 O O . PRO A 1 93 ? -23.466 10.114 23.104 1.00 95.44 93 PRO A O 1
ATOM 690 N N . SER A 1 94 ? -22.253 11.000 21.431 1.00 95.94 94 SER A N 1
ATOM 691 C CA . SER A 1 94 ? -21.252 9.939 21.444 1.00 95.94 94 SER A CA 1
ATOM 692 C C . SER A 1 94 ? -20.419 9.972 22.725 1.00 95.94 94 SER A C 1
ATOM 694 O O . SER A 1 94 ? -20.177 11.044 23.284 1.00 95.94 94 SER A O 1
ATOM 696 N N . ALA A 1 95 ? -19.893 8.818 23.126 1.00 95.81 95 ALA A N 1
ATOM 697 C CA . ALA A 1 95 ? -18.859 8.730 24.155 1.00 95.81 95 ALA A CA 1
ATOM 698 C C . ALA A 1 95 ? -17.659 7.937 23.643 1.00 95.81 95 ALA A C 1
ATOM 700 O O . ALA A 1 95 ? -17.819 7.044 22.809 1.00 95.81 95 ALA A O 1
ATOM 701 N N . THR A 1 96 ? -16.474 8.245 24.166 1.00 94.94 96 THR A N 1
ATOM 702 C CA . THR A 1 96 ? -15.222 7.603 23.764 1.00 94.94 96 THR A CA 1
ATOM 703 C C . THR A 1 96 ? -14.599 6.873 24.944 1.00 94.94 96 THR A C 1
ATOM 705 O O . THR A 1 96 ? -14.434 7.457 26.015 1.00 94.94 96 THR A O 1
ATOM 708 N N . TYR A 1 97 ? -14.250 5.606 24.735 1.00 94.25 97 TYR A N 1
ATOM 709 C CA . TYR A 1 97 ? -13.397 4.840 25.631 1.00 94.25 97 TYR A CA 1
ATOM 710 C C . TYR A 1 97 ? -11.960 4.904 25.121 1.00 94.25 97 TYR A C 1
ATOM 712 O O . TYR A 1 97 ? -11.693 4.538 23.976 1.00 94.25 97 TYR A O 1
ATOM 720 N N . HIS A 1 98 ? -11.056 5.386 25.964 1.00 94.00 98 HIS A N 1
ATOM 721 C CA . HIS A 1 98 ? -9.633 5.470 25.662 1.00 94.00 98 HIS A CA 1
ATOM 722 C C . HIS A 1 98 ? -8.895 4.294 26.303 1.00 94.00 98 HIS A C 1
ATOM 724 O O . HIS A 1 98 ? -9.184 3.949 27.448 1.00 94.00 98 HIS A O 1
ATOM 730 N N . GLU A 1 99 ? -7.920 3.703 25.618 1.00 91.94 99 GLU A N 1
ATOM 731 C CA . GLU A 1 99 ? -7.047 2.688 26.210 1.00 91.94 99 GLU A CA 1
ATOM 732 C C . GLU A 1 99 ? -5.642 2.723 25.616 1.00 91.94 99 GLU A C 1
ATOM 734 O O . GLU A 1 99 ? -5.472 2.780 24.399 1.00 91.94 99 GLU A O 1
ATOM 739 N N . VAL A 1 100 ? -4.629 2.643 26.482 1.00 92.31 100 VAL A N 1
ATOM 740 C CA . VAL A 1 100 ? -3.229 2.484 26.077 1.00 92.31 100 VAL A CA 1
ATOM 741 C C . VAL A 1 100 ? -2.706 1.144 26.573 1.00 92.31 100 VAL A C 1
ATOM 743 O O . VAL A 1 100 ? -2.617 0.906 27.781 1.00 92.31 100 VAL A O 1
ATOM 746 N N . LEU A 1 101 ? -2.308 0.293 25.632 1.00 88.62 101 LEU A N 1
ATOM 747 C CA . LEU A 1 101 ? -1.612 -0.957 25.903 1.00 88.62 101 LEU A CA 1
ATOM 748 C C . LEU A 1 101 ? -0.130 -0.792 25.575 1.00 88.62 101 LEU A C 1
ATOM 750 O O . LEU A 1 101 ? 0.228 -0.138 24.598 1.00 88.62 101 LEU A O 1
ATOM 754 N N . SER A 1 102 ? 0.732 -1.402 26.376 1.00 86.50 102 SER A N 1
ATOM 755 C CA . SER A 1 102 ? 2.166 -1.518 26.111 1.00 86.50 102 SER A CA 1
ATOM 756 C C . SER A 1 102 ? 2.573 -2.971 25.963 1.00 86.50 102 SER A C 1
ATOM 758 O O . SER A 1 102 ? 2.029 -3.822 26.662 1.00 86.50 102 SER A O 1
ATOM 760 N N . TRP A 1 103 ? 3.569 -3.235 25.129 1.00 78.94 103 TRP A N 1
ATOM 761 C CA . TRP A 1 103 ? 4.264 -4.521 25.060 1.00 78.94 103 TRP A CA 1
ATOM 762 C C . TRP A 1 103 ? 5.765 -4.295 25.275 1.00 78.94 103 TRP A C 1
ATOM 764 O O . TRP A 1 103 ? 6.257 -3.162 25.248 1.00 78.94 103 TRP A O 1
ATOM 774 N N . ASP A 1 104 ? 6.523 -5.368 25.481 1.00 69.62 104 ASP A N 1
ATOM 775 C CA . ASP A 1 104 ? 7.971 -5.299 25.732 1.00 69.62 104 ASP A CA 1
ATOM 776 C C . ASP A 1 104 ? 8.809 -4.903 24.495 1.00 69.62 104 ASP A C 1
ATOM 778 O O . ASP A 1 104 ? 10.037 -4.787 24.556 1.00 69.62 104 ASP A O 1
ATOM 782 N N . GLY A 1 105 ? 8.145 -4.660 23.363 1.00 58.97 105 GLY A N 1
ATOM 783 C CA . GLY A 1 105 ? 8.763 -4.228 22.119 1.00 58.97 105 GLY A CA 1
ATOM 784 C C . GLY A 1 105 ? 9.534 -5.313 21.376 1.00 58.97 105 GLY A C 1
ATOM 785 O O . GLY A 1 105 ? 10.167 -4.954 20.383 1.00 58.97 105 GLY A O 1
ATOM 786 N N . GLY A 1 1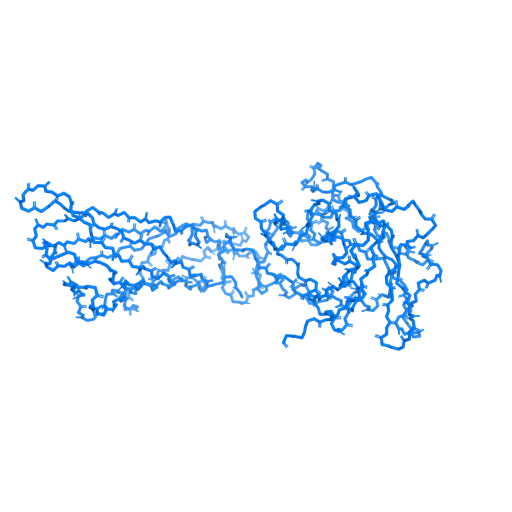06 ? 9.554 -6.565 21.853 1.00 56.34 106 GLY A N 1
ATOM 787 C CA . GLY A 1 106 ? 10.504 -7.577 21.396 1.00 56.34 106 GLY A CA 1
ATOM 788 C C . GLY A 1 106 ? 11.950 -7.125 21.650 1.00 56.34 106 GLY A C 1
ATOM 789 O O . GLY A 1 106 ? 12.488 -6.234 20.985 1.00 56.34 106 GLY A O 1
ATOM 790 N N . SER A 1 107 ? 12.612 -7.711 22.645 1.00 50.62 107 SER A N 1
ATOM 791 C CA . SER A 1 107 ? 14.010 -7.373 22.978 1.00 50.62 107 SER A CA 1
ATOM 792 C C . SER A 1 107 ? 15.044 -8.089 22.097 1.00 50.62 107 SER A C 1
ATOM 794 O O . SER A 1 107 ? 16.218 -7.720 22.098 1.00 50.62 107 SER A O 1
ATOM 796 N N . ALA A 1 108 ? 14.616 -9.089 21.326 1.00 56.59 108 ALA A N 1
ATOM 797 C CA . ALA A 1 108 ? 15.467 -9.847 20.422 1.00 56.59 108 ALA A CA 1
ATOM 798 C C . ALA A 1 108 ? 15.613 -9.148 19.057 1.00 56.59 108 ALA A C 1
ATOM 800 O O . ALA A 1 108 ? 14.649 -8.622 18.493 1.00 56.59 108 ALA A O 1
ATOM 801 N N . ALA A 1 109 ? 16.842 -9.132 18.539 1.00 57.34 109 ALA A N 1
ATOM 802 C CA . ALA A 1 109 ? 17.129 -8.684 17.180 1.00 57.34 109 ALA A CA 1
ATOM 803 C C . ALA A 1 109 ? 16.526 -9.657 16.154 1.00 57.34 109 ALA A C 1
ATOM 805 O O . ALA A 1 109 ? 16.443 -10.855 16.423 1.00 57.34 109 ALA A O 1
ATOM 806 N N . ASP A 1 110 ? 16.127 -9.127 14.998 1.00 61.06 110 ASP A N 1
ATOM 807 C CA . ASP A 1 110 ? 15.582 -9.873 13.858 1.00 61.06 110 ASP A CA 1
ATOM 808 C C . ASP A 1 110 ? 14.341 -10.726 14.172 1.00 61.06 110 ASP A C 1
ATOM 810 O O . ASP A 1 110 ? 14.103 -11.760 13.549 1.00 61.06 110 ASP A O 1
ATOM 814 N N . VAL A 1 111 ? 13.527 -10.289 15.133 1.00 65.06 111 VAL A N 1
ATOM 815 C CA . VAL A 1 111 ? 12.249 -10.934 15.453 1.00 65.06 111 VAL A CA 1
ATOM 816 C C . VAL A 1 111 ? 11.112 -10.138 14.835 1.00 65.06 111 VAL A C 1
ATOM 818 O O . VAL A 1 111 ? 11.086 -8.914 14.952 1.00 65.06 111 VAL A O 1
ATOM 821 N N . ASN A 1 112 ? 10.171 -10.846 14.207 1.00 72.19 112 ASN A N 1
ATOM 822 C CA . ASN A 1 112 ? 8.847 -10.340 13.882 1.00 72.19 112 ASN A CA 1
ATOM 823 C C . ASN A 1 112 ? 7.791 -11.064 14.733 1.00 72.19 112 ASN A C 1
ATOM 825 O O . ASN A 1 112 ? 7.823 -12.282 14.894 1.00 72.19 112 ASN A O 1
ATOM 829 N N . THR A 1 113 ? 6.859 -10.315 15.310 1.00 72.38 113 THR A N 1
ATOM 830 C CA . THR A 1 113 ? 5.706 -10.866 16.026 1.00 72.38 113 THR A CA 1
ATOM 831 C C . THR A 1 113 ? 4.437 -10.251 15.477 1.00 72.38 113 THR A C 1
ATOM 833 O O . THR A 1 113 ? 4.351 -9.038 15.301 1.00 72.38 113 THR A O 1
ATOM 836 N N . THR A 1 114 ? 3.454 -11.098 15.195 1.00 78.06 114 THR A N 1
ATOM 837 C CA . THR A 1 114 ? 2.115 -10.688 14.776 1.00 78.06 114 THR A CA 1
ATOM 838 C C . THR A 1 114 ? 1.141 -10.944 15.911 1.00 78.06 114 THR A C 1
ATOM 840 O O . THR A 1 114 ? 1.149 -12.025 16.504 1.00 78.06 114 THR A O 1
ATOM 843 N N . PHE A 1 115 ? 0.292 -9.971 16.215 1.00 77.38 115 PHE A N 1
ATOM 844 C CA . PHE A 1 115 ? -0.781 -10.143 17.183 1.00 77.38 115 PHE A CA 1
ATOM 845 C C . PHE A 1 115 ? -2.045 -9.400 16.762 1.00 77.38 115 PHE A C 1
ATOM 847 O O . PHE A 1 115 ? -2.011 -8.487 15.938 1.00 77.38 115 PHE A O 1
ATOM 854 N N . HIS A 1 116 ? -3.150 -9.802 17.387 1.00 81.62 116 HIS A N 1
ATOM 855 C CA . HIS A 1 116 ? -4.465 -9.210 17.202 1.00 81.62 116 HIS A CA 1
ATOM 856 C C . HIS A 1 116 ? -4.882 -8.443 18.456 1.00 81.62 116 HIS A C 1
ATOM 858 O O . HIS A 1 116 ? -4.628 -8.896 19.578 1.00 81.62 116 HIS A O 1
ATOM 864 N N . LEU A 1 117 ? -5.543 -7.300 18.266 1.00 81.31 117 LEU A N 1
ATOM 865 C CA . LEU A 1 117 ? -6.310 -6.676 19.339 1.00 81.31 117 LEU A CA 1
ATOM 866 C C . LEU A 1 117 ? -7.605 -7.464 19.526 1.00 81.31 117 LEU A C 1
ATOM 868 O O . LEU A 1 117 ? -8.305 -7.762 18.564 1.00 81.31 117 LEU A O 1
ATOM 872 N N . SER A 1 118 ? -7.903 -7.819 20.768 1.00 83.56 118 SER A N 1
ATOM 873 C CA . SER A 1 118 ? -9.166 -8.440 21.164 1.00 83.56 118 SER A CA 1
ATOM 874 C C . SER A 1 118 ? -9.919 -7.502 22.086 1.00 83.56 118 SER A C 1
ATOM 876 O O . SER A 1 118 ? -9.303 -6.876 22.950 1.00 83.56 118 SER A O 1
ATOM 878 N N . ASP A 1 119 ? -11.238 -7.442 21.941 1.00 86.00 119 ASP A N 1
ATOM 879 C CA . ASP A 1 119 ? -12.105 -6.638 22.790 1.00 86.00 119 ASP A CA 1
ATOM 880 C C . ASP A 1 119 ? -13.138 -7.479 23.549 1.00 86.00 119 ASP A C 1
ATOM 882 O O . ASP A 1 119 ? -13.566 -8.548 23.113 1.00 86.00 119 ASP A O 1
ATOM 886 N N . ALA A 1 120 ? -13.535 -6.980 24.716 1.00 88.50 120 ALA A N 1
ATOM 887 C CA . ALA A 1 120 ? -14.661 -7.488 25.481 1.00 88.50 120 ALA A CA 1
ATOM 888 C C . ALA A 1 120 ? -15.452 -6.312 26.061 1.00 88.50 120 ALA A C 1
ATOM 890 O O . ALA A 1 120 ? -14.995 -5.632 26.984 1.00 88.50 120 ALA A O 1
ATOM 891 N N . LEU A 1 121 ? -16.645 -6.070 25.516 1.00 91.38 121 LEU A N 1
ATOM 892 C CA . LEU A 1 121 ? -17.566 -5.046 26.002 1.00 91.38 121 LEU A CA 1
ATOM 893 C C . LEU A 1 121 ? -18.534 -5.643 27.029 1.00 91.38 121 LEU A C 1
ATOM 895 O O . LEU A 1 121 ? -19.198 -6.643 26.768 1.00 91.38 121 LEU A O 1
ATOM 899 N N . ASN A 1 122 ? -18.668 -4.988 28.179 1.00 92.38 122 ASN A N 1
ATOM 900 C CA . ASN A 1 122 ? -19.757 -5.219 29.117 1.00 92.38 122 ASN A CA 1
ATOM 901 C C . ASN A 1 122 ? -20.809 -4.124 28.927 1.00 92.38 122 ASN A C 1
ATOM 903 O O . ASN A 1 122 ? -20.538 -2.952 29.194 1.00 92.38 122 ASN A O 1
ATOM 907 N N . ALA A 1 123 ? -21.995 -4.516 28.466 1.00 93.31 123 ALA A N 1
ATOM 908 C CA . ALA A 1 123 ? -23.131 -3.628 28.273 1.00 93.31 123 ALA A CA 1
ATOM 909 C C . ALA A 1 123 ? -24.311 -4.066 29.150 1.00 93.31 123 ALA A C 1
ATOM 911 O O . ALA A 1 123 ? -24.649 -5.251 29.213 1.00 93.31 123 ALA A O 1
ATOM 912 N N . GLN A 1 124 ? -24.966 -3.100 29.797 1.00 94.31 124 GLN A N 1
ATOM 913 C CA . GLN A 1 124 ? -26.102 -3.343 30.688 1.00 94.31 124 GLN A CA 1
ATOM 914 C C . GLN A 1 124 ? -27.242 -2.340 30.486 1.00 94.31 124 GLN A C 1
ATOM 916 O O . GLN A 1 124 ? -27.021 -1.198 30.082 1.00 94.31 124 GLN A O 1
ATOM 921 N N . THR A 1 125 ? -28.453 -2.776 30.822 1.00 91.69 125 THR A N 1
ATOM 922 C CA . THR A 1 125 ? -29.646 -1.936 30.996 1.00 91.69 125 THR A CA 1
ATOM 923 C C . THR A 1 125 ? -30.141 -2.015 32.443 1.00 91.69 125 THR A C 1
ATOM 925 O O . THR A 1 125 ? -29.615 -2.786 33.248 1.00 91.69 125 THR A O 1
ATOM 928 N N . ALA A 1 126 ? -31.219 -1.297 32.774 1.00 87.38 126 ALA A N 1
ATOM 929 C CA . ALA A 1 126 ? -31.926 -1.486 34.045 1.00 87.38 126 ALA A CA 1
ATOM 930 C C . ALA A 1 126 ? -32.494 -2.912 34.243 1.00 87.38 126 ALA A C 1
ATOM 932 O O . ALA A 1 126 ? -32.782 -3.296 35.376 1.00 87.38 126 ALA A O 1
ATOM 933 N N . LEU A 1 127 ? -32.664 -3.684 33.164 1.00 85.25 127 LEU A N 1
ATOM 934 C CA . LEU A 1 127 ? -33.206 -5.047 33.180 1.00 85.25 127 LEU A CA 1
ATOM 935 C C . LEU A 1 127 ? -32.116 -6.130 33.295 1.00 85.25 127 LEU A C 1
ATOM 937 O O . LEU A 1 127 ? -32.419 -7.262 33.667 1.00 85.25 127 LEU A O 1
ATOM 941 N N . GLY A 1 128 ? -30.848 -5.793 33.028 1.00 89.19 128 GLY A N 1
ATOM 942 C CA . GLY A 1 128 ? -29.717 -6.716 33.141 1.00 89.19 128 GLY A CA 1
ATOM 943 C C . GLY A 1 128 ? -28.683 -6.571 32.023 1.00 89.19 128 GLY A C 1
ATOM 944 O O . GLY A 1 128 ? -28.669 -5.583 31.287 1.00 89.19 128 GLY A O 1
ATOM 945 N N . GLY A 1 129 ? -27.800 -7.568 31.918 1.00 91.62 129 GLY A N 1
ATOM 946 C CA . GLY A 1 129 ? -26.771 -7.639 30.877 1.00 91.62 129 GLY A CA 1
ATOM 947 C C . GLY A 1 129 ? -27.355 -7.826 29.474 1.00 91.62 129 GLY A C 1
ATOM 948 O O . GLY A 1 129 ? -28.445 -8.380 29.309 1.00 91.62 129 GLY A O 1
ATOM 949 N N . MET A 1 130 ? -26.625 -7.348 28.471 1.00 92.06 130 MET A N 1
ATOM 950 C CA . MET A 1 130 ? -27.007 -7.429 27.060 1.00 92.06 130 MET A CA 1
ATOM 951 C C . MET A 1 130 ? -26.085 -8.358 26.273 1.00 92.06 130 MET A C 1
ATOM 953 O O . MET A 1 130 ? -24.895 -8.460 26.574 1.00 92.06 130 MET A O 1
ATOM 957 N N . ASP A 1 131 ? -26.627 -8.967 25.220 1.00 91.25 131 ASP A N 1
ATOM 958 C CA . ASP A 1 131 ? -25.844 -9.732 24.255 1.00 91.25 131 ASP A CA 1
ATOM 959 C C . ASP A 1 131 ? -25.149 -8.774 23.282 1.00 91.25 131 ASP A C 1
ATOM 961 O O . ASP A 1 131 ? -25.802 -8.000 22.575 1.00 91.25 131 ASP A O 1
ATOM 965 N N . VAL A 1 132 ? -23.818 -8.832 23.251 1.00 91.00 132 VAL A N 1
ATOM 966 C CA . VAL A 1 132 ? -22.950 -7.973 22.436 1.00 91.00 132 VAL A CA 1
ATOM 967 C C . VAL A 1 132 ? -22.629 -8.669 21.120 1.00 91.00 132 VAL A C 1
ATOM 969 O O . VAL A 1 132 ? -22.045 -9.749 21.118 1.00 91.00 132 VAL A O 1
ATOM 972 N N . ASN A 1 133 ? -22.976 -8.038 19.998 1.00 89.25 133 ASN A N 1
ATOM 973 C CA . ASN A 1 133 ? -22.668 -8.545 18.664 1.00 89.25 133 ASN A CA 1
ATOM 974 C C . ASN A 1 133 ? -22.058 -7.443 17.789 1.00 89.25 133 ASN A C 1
ATOM 976 O O . ASN A 1 133 ? -22.713 -6.440 17.495 1.00 89.25 133 ASN A O 1
ATOM 980 N N . TRP A 1 134 ? -20.826 -7.653 17.336 1.00 86.12 134 TRP A N 1
ATOM 981 C CA . TRP A 1 134 ? -20.117 -6.762 16.417 1.00 86.12 134 TRP A CA 1
ATOM 982 C C . TRP A 1 134 ? -20.323 -7.189 14.961 1.00 86.12 134 TRP A C 1
ATOM 984 O O . TRP A 1 134 ? -20.354 -8.382 14.659 1.00 86.12 134 TRP A O 1
ATOM 994 N N . THR A 1 135 ? -20.422 -6.232 14.038 1.00 78.50 135 THR A N 1
ATOM 995 C CA . THR A 1 135 ? -20.073 -6.508 12.637 1.00 78.50 135 THR A CA 1
ATOM 996 C C . THR A 1 135 ? -18.552 -6.548 12.517 1.00 78.50 135 THR A C 1
ATOM 998 O O . THR A 1 135 ? -17.890 -5.723 13.142 1.00 78.50 135 THR A O 1
ATOM 1001 N N . ASP A 1 136 ? -18.031 -7.491 11.733 1.00 64.56 136 ASP A N 1
ATOM 1002 C CA . ASP A 1 136 ? -16.603 -7.811 11.595 1.00 64.56 136 ASP A CA 1
ATOM 1003 C C . ASP A 1 136 ? -15.673 -6.576 11.526 1.00 64.56 136 ASP A C 1
ATOM 1005 O O . ASP A 1 136 ? -15.990 -5.586 10.863 1.00 64.56 136 ASP A O 1
ATOM 1009 N N . ASN A 1 137 ? -14.538 -6.640 12.232 1.00 58.41 137 ASN A N 1
ATOM 1010 C CA . ASN A 1 137 ? -13.590 -5.540 12.470 1.00 58.41 137 ASN A CA 1
ATOM 1011 C C . ASN A 1 137 ? -12.155 -5.864 11.990 1.00 58.41 137 ASN A C 1
ATOM 1013 O O . ASN A 1 137 ? -11.172 -5.392 12.570 1.00 58.41 137 ASN A O 1
ATOM 1017 N N . THR A 1 138 ? -12.023 -6.631 10.901 1.00 60.66 138 THR A N 1
ATOM 1018 C CA . THR A 1 138 ? -10.749 -7.151 10.351 1.00 60.66 138 THR A CA 1
ATOM 1019 C C . THR A 1 138 ? -9.665 -6.106 10.052 1.00 60.66 138 THR A C 1
ATOM 1021 O O . THR A 1 138 ? -8.505 -6.454 9.852 1.00 60.66 138 THR A O 1
ATOM 1024 N N . GLU A 1 139 ? -9.995 -4.816 9.999 1.00 63.88 139 GLU A N 1
ATOM 1025 C CA . GLU A 1 139 ? -9.030 -3.738 9.731 1.00 63.88 139 GLU A CA 1
ATOM 1026 C C . GLU A 1 139 ? -8.050 -3.498 10.891 1.00 63.88 139 GLU A C 1
ATOM 1028 O O . GLU A 1 139 ? -6.976 -2.941 10.678 1.00 63.88 139 GLU A O 1
ATOM 1033 N N . LEU A 1 140 ? -8.364 -3.972 12.100 1.00 66.75 140 LEU A N 1
ATOM 1034 C CA . LEU A 1 140 ? -7.488 -3.873 13.277 1.00 66.75 140 LEU A CA 1
ATOM 1035 C C . LEU A 1 140 ? -6.873 -5.212 13.679 1.00 66.75 140 LEU A C 1
ATOM 1037 O O . LEU A 1 140 ? -6.241 -5.310 14.735 1.00 66.75 140 LEU A O 1
ATOM 1041 N N . SER A 1 141 ? -7.080 -6.253 12.870 1.00 66.75 141 SER A N 1
ATOM 1042 C CA . SER A 1 141 ? -6.718 -7.591 13.293 1.00 66.75 141 SER A CA 1
ATOM 1043 C C . SER A 1 141 ? -5.212 -7.794 13.255 1.00 66.75 141 SER A C 1
ATOM 1045 O O . SER A 1 141 ? -4.715 -8.420 14.164 1.00 66.75 141 SER A O 1
ATOM 1047 N N . GLU A 1 142 ? -4.440 -7.287 12.299 1.00 81.06 142 GLU A N 1
ATOM 1048 C CA . GLU A 1 142 ? -3.045 -7.734 12.169 1.00 81.06 142 GLU A CA 1
ATOM 1049 C C . GLU A 1 142 ? -2.038 -6.626 12.467 1.00 81.06 142 GLU A C 1
ATOM 1051 O O . GLU A 1 142 ? -1.759 -5.779 11.622 1.00 81.06 142 GLU A O 1
ATOM 1056 N N . ILE A 1 143 ? -1.476 -6.632 13.678 1.00 84.31 143 ILE A N 1
ATOM 1057 C CA . ILE A 1 143 ? -0.350 -5.771 14.043 1.00 84.31 143 ILE A CA 1
ATOM 1058 C C . ILE A 1 143 ? 0.915 -6.612 13.993 1.00 84.31 143 ILE A C 1
ATOM 1060 O O . ILE A 1 143 ? 1.040 -7.593 14.727 1.00 84.31 143 ILE A O 1
ATOM 1064 N N . ARG A 1 144 ? 1.876 -6.199 13.170 1.00 85.75 144 ARG A N 1
ATOM 1065 C CA . ARG A 1 144 ? 3.217 -6.771 13.156 1.00 85.75 144 ARG A CA 1
ATOM 1066 C C . ARG A 1 144 ? 4.194 -5.821 13.815 1.00 85.75 144 ARG A C 1
ATOM 1068 O O . ARG A 1 144 ? 4.314 -4.680 13.383 1.00 85.75 144 ARG A O 1
ATOM 1075 N N . CYS A 1 145 ? 4.953 -6.318 14.778 1.00 80.62 145 CYS A N 1
ATOM 1076 C CA . CYS A 1 145 ? 6.113 -5.652 15.349 1.00 80.62 145 CYS A CA 1
ATOM 1077 C C . CYS A 1 145 ? 7.404 -6.328 14.889 1.00 80.62 145 CYS A C 1
ATOM 1079 O O . CYS A 1 145 ? 7.482 -7.552 14.898 1.00 80.62 145 CYS A O 1
ATOM 1081 N N . ASP A 1 146 ? 8.424 -5.560 14.511 1.00 76.38 146 ASP A N 1
ATOM 1082 C CA . ASP A 1 146 ? 9.708 -6.069 14.046 1.00 76.38 146 ASP A CA 1
ATOM 1083 C C . ASP A 1 146 ? 10.909 -5.257 14.559 1.00 76.38 146 ASP A C 1
ATOM 1085 O O . ASP A 1 146 ? 10.834 -4.052 14.817 1.00 76.38 146 ASP A O 1
ATOM 1089 N N . THR A 1 147 ? 12.051 -5.934 14.679 1.00 74.12 147 THR A N 1
ATOM 1090 C CA . THR A 1 147 ? 13.368 -5.314 14.910 1.00 74.12 147 THR A CA 1
ATOM 1091 C C . THR A 1 147 ? 14.281 -5.385 13.681 1.00 74.12 147 THR A C 1
ATOM 1093 O O . THR A 1 147 ? 15.456 -5.036 13.778 1.00 74.12 147 THR A O 1
ATOM 1096 N N . VAL A 1 148 ? 13.739 -5.802 12.528 1.00 72.69 148 VAL A N 1
ATOM 1097 C CA . VAL A 1 148 ? 14.475 -6.041 11.274 1.00 72.69 148 VAL A CA 1
ATOM 1098 C C . VAL A 1 148 ? 14.914 -4.723 10.634 1.00 72.69 148 VAL A C 1
ATOM 1100 O O . VAL A 1 148 ? 16.047 -4.595 10.170 1.00 72.69 148 VAL A O 1
ATOM 1103 N N . LEU A 1 149 ? 14.037 -3.713 10.620 1.00 72.25 149 LEU A N 1
ATOM 1104 C CA . LEU A 1 149 ? 14.388 -2.386 10.111 1.00 72.25 149 LEU A CA 1
ATOM 1105 C C . LEU A 1 149 ? 14.867 -1.479 11.248 1.00 72.25 149 LEU A C 1
ATOM 1107 O O . LEU A 1 149 ? 14.141 -1.222 12.214 1.00 72.25 149 LEU A O 1
ATOM 1111 N N . SER A 1 150 ? 16.084 -0.948 11.104 1.00 63.47 150 SER A N 1
ATOM 1112 C CA . SER A 1 150 ? 16.642 0.055 12.013 1.00 63.47 150 SER A CA 1
ATOM 1113 C C . SER A 1 150 ? 16.156 1.464 11.638 1.00 63.47 150 SER A C 1
ATOM 1115 O O . SER A 1 150 ? 16.278 1.885 10.491 1.00 63.47 150 SER A O 1
ATOM 1117 N N . GLY A 1 151 ? 15.598 2.203 12.606 1.00 57.09 151 GLY A N 1
ATOM 1118 C CA . GLY A 1 151 ? 15.181 3.605 12.443 1.00 57.09 151 GLY A CA 1
ATOM 1119 C C . GLY A 1 151 ? 13.750 3.918 12.928 1.00 57.09 151 GLY A C 1
ATOM 1120 O O . GLY A 1 151 ? 12.964 2.997 13.152 1.00 57.09 151 GLY A O 1
ATOM 1121 N N . PRO A 1 152 ? 13.417 5.207 13.142 1.00 49.31 152 PRO A N 1
ATOM 1122 C CA . PRO A 1 152 ? 12.064 5.672 13.482 1.00 49.31 152 PRO A CA 1
ATOM 1123 C C . PRO A 1 152 ? 11.129 5.799 12.254 1.00 49.31 152 PRO A C 1
ATOM 1125 O O . PRO A 1 152 ? 11.640 5.959 11.145 1.00 49.31 152 PRO A O 1
ATOM 1128 N N . PRO A 1 153 ? 9.786 5.848 12.442 1.00 48.47 153 PRO A N 1
ATOM 1129 C CA . PRO A 1 153 ? 9.040 5.680 13.693 1.00 48.47 153 PRO A CA 1
ATOM 1130 C C . PRO A 1 153 ? 8.478 4.259 13.867 1.00 48.47 153 PRO A C 1
ATOM 1132 O O . PRO A 1 153 ? 8.163 3.580 12.896 1.00 48.47 153 PRO A O 1
ATOM 1135 N N . GLY A 1 154 ? 8.320 3.851 15.131 1.00 59.09 154 GLY A N 1
ATOM 1136 C CA . GLY A 1 154 ? 7.618 2.624 15.517 1.00 59.09 154 GLY A CA 1
ATOM 1137 C C . GLY A 1 154 ? 8.363 1.327 15.186 1.00 59.09 154 GLY A C 1
ATOM 1138 O O . GLY A 1 154 ? 9.026 1.208 14.162 1.00 59.09 154 GLY A O 1
ATOM 1139 N N . LYS A 1 155 ? 8.249 0.327 16.064 1.00 70.62 155 LYS A N 1
ATOM 1140 C CA . LYS A 1 155 ? 8.629 -1.053 15.737 1.00 70.62 155 LYS A CA 1
ATOM 1141 C C . LYS A 1 155 ? 7.488 -1.793 15.044 1.00 70.62 155 LYS A C 1
ATOM 1143 O O . LYS A 1 155 ? 7.693 -2.928 14.658 1.00 70.62 155 LYS A O 1
ATOM 1148 N N . CYS A 1 156 ? 6.299 -1.198 14.930 1.00 80.75 156 CYS A N 1
ATOM 1149 C CA . CYS A 1 156 ? 5.097 -1.926 14.548 1.00 80.75 156 CYS A CA 1
ATOM 1150 C C . CYS A 1 156 ? 4.288 -1.232 13.464 1.00 80.75 156 CYS A C 1
ATOM 1152 O O . CYS A 1 156 ? 4.295 -0.006 13.359 1.00 80.75 156 CYS A O 1
ATOM 1154 N N . VAL A 1 157 ? 3.584 -2.045 12.685 1.00 86.81 157 VAL A N 1
ATOM 1155 C CA . VAL A 1 157 ? 2.701 -1.645 11.594 1.00 86.81 157 VAL A CA 1
ATOM 1156 C C . VAL A 1 157 ? 1.427 -2.479 11.602 1.00 86.81 157 VAL A C 1
ATOM 1158 O O . VAL A 1 157 ? 1.438 -3.625 12.046 1.00 86.81 157 VAL A O 1
ATOM 1161 N N . PHE A 1 158 ? 0.350 -1.921 11.062 1.00 86.69 158 PHE A N 1
ATOM 1162 C CA . PHE A 1 158 ? -0.820 -2.684 10.639 1.00 86.69 158 PHE A CA 1
ATOM 1163 C C . PHE A 1 158 ? -0.482 -3.439 9.352 1.00 86.69 158 PHE A C 1
ATOM 1165 O O . PHE A 1 158 ? -0.286 -2.828 8.294 1.00 86.69 158 PHE A O 1
ATOM 1172 N N . ASP A 1 159 ? -0.333 -4.761 9.456 1.00 84.00 159 ASP A N 1
ATOM 1173 C CA . ASP A 1 159 ? 0.205 -5.578 8.368 1.00 84.00 159 ASP A CA 1
ATOM 1174 C C . ASP A 1 159 ? -0.836 -5.895 7.283 1.00 84.00 159 ASP A C 1
ATOM 1176 O O . ASP A 1 159 ? -0.530 -6.004 6.098 1.00 84.00 159 ASP A O 1
ATOM 1180 N N . ASN A 1 160 ? -2.105 -5.911 7.676 1.00 81.44 160 ASN A N 1
ATOM 1181 C CA . ASN A 1 160 ? -3.259 -6.085 6.796 1.00 81.44 160 ASN A CA 1
ATOM 1182 C C . ASN A 1 160 ? -3.479 -4.921 5.804 1.00 81.44 160 ASN A C 1
ATOM 1184 O O . ASN A 1 160 ? -4.294 -5.042 4.890 1.00 81.44 160 ASN A O 1
ATOM 1188 N N . TYR A 1 161 ? -2.765 -3.801 5.953 1.00 84.69 161 TYR A N 1
ATOM 1189 C CA . TYR A 1 161 ? -2.820 -2.671 5.028 1.00 84.69 161 TYR A CA 1
ATOM 1190 C C . TYR A 1 161 ? -1.613 -2.653 4.083 1.00 84.69 161 TYR A C 1
ATOM 1192 O O . TYR A 1 161 ? -0.472 -2.509 4.527 1.00 84.69 161 TYR A O 1
ATOM 1200 N N . ALA A 1 162 ? -1.871 -2.708 2.775 1.00 90.12 162 ALA A N 1
ATOM 1201 C CA . ALA A 1 162 ? -0.862 -2.527 1.735 1.00 90.12 162 ALA A CA 1
ATOM 1202 C C . ALA A 1 162 ? -0.708 -1.028 1.387 1.00 90.12 162 ALA A C 1
ATOM 1204 O O . ALA A 1 162 ? -1.655 -0.420 0.882 1.00 90.12 162 ALA A O 1
ATOM 1205 N N . PRO A 1 163 ? 0.455 -0.396 1.634 1.00 92.56 163 PRO A N 1
ATOM 1206 C CA . PRO A 1 163 ? 0.681 1.006 1.290 1.00 92.56 163 PRO A CA 1
ATOM 1207 C C . PRO A 1 163 ? 0.904 1.197 -0.214 1.00 92.56 163 PRO A C 1
ATOM 1209 O O . PRO A 1 163 ? 1.364 0.291 -0.902 1.00 92.56 163 PRO A O 1
ATOM 1212 N N . THR A 1 164 ? 0.669 2.410 -0.715 1.00 94.31 164 THR A N 1
ATOM 1213 C CA . THR A 1 164 ? 0.885 2.753 -2.130 1.00 94.31 164 THR A CA 1
ATOM 1214 C C . THR A 1 164 ? 2.218 3.463 -2.343 1.00 94.31 164 THR A C 1
ATOM 1216 O O . THR A 1 164 ? 2.493 4.486 -1.713 1.00 94.31 164 THR A O 1
ATOM 1219 N N . TYR A 1 165 ? 3.032 2.950 -3.263 1.00 95.50 165 TYR A N 1
ATOM 1220 C CA . TYR A 1 165 ? 4.183 3.654 -3.814 1.00 95.50 165 TYR A CA 1
ATOM 1221 C C . TYR A 1 165 ? 3.767 4.442 -5.056 1.00 95.50 165 TYR A C 1
ATOM 1223 O O . TYR A 1 165 ? 3.452 3.857 -6.091 1.00 95.50 165 TYR A O 1
ATOM 1231 N N . THR A 1 166 ? 3.781 5.769 -4.958 1.00 95.25 166 THR A N 1
ATOM 1232 C CA . THR A 1 166 ? 3.359 6.646 -6.054 1.00 95.25 166 THR A CA 1
ATOM 1233 C C . THR A 1 166 ? 4.552 7.188 -6.839 1.00 95.25 166 THR A C 1
ATOM 1235 O O . THR A 1 166 ? 5.457 7.809 -6.273 1.00 95.25 166 THR A O 1
ATOM 1238 N N . LEU A 1 167 ? 4.548 6.989 -8.158 1.00 95.00 167 LEU A N 1
ATOM 1239 C CA . LEU A 1 167 ? 5.589 7.497 -9.046 1.00 95.00 167 LEU A CA 1
ATOM 1240 C C . LEU A 1 167 ? 5.444 9.011 -9.251 1.00 95.00 167 LEU A C 1
ATOM 1242 O O . LEU A 1 167 ? 4.353 9.553 -9.415 1.00 95.00 167 LEU A O 1
ATOM 1246 N N . ASN A 1 168 ? 6.570 9.722 -9.331 1.00 95.00 168 ASN A N 1
ATOM 1247 C CA . ASN A 1 168 ? 6.562 11.129 -9.734 1.00 95.00 168 ASN A CA 1
ATOM 1248 C C . ASN A 1 168 ? 6.502 11.241 -11.267 1.00 95.00 168 ASN A C 1
ATOM 1250 O O . ASN A 1 168 ? 7.507 11.548 -11.911 1.00 95.00 168 ASN A O 1
ATOM 1254 N N . ALA A 1 169 ? 5.327 10.990 -11.848 1.00 94.50 169 ALA A N 1
ATOM 1255 C CA . ALA A 1 169 ? 5.106 11.030 -13.296 1.00 94.50 169 ALA A CA 1
ATOM 1256 C C . ALA A 1 169 ? 5.402 12.393 -13.939 1.00 94.50 169 ALA A C 1
ATOM 1258 O O . ALA A 1 169 ? 5.804 12.452 -15.097 1.00 94.50 169 ALA A O 1
ATOM 1259 N N . GLY A 1 170 ? 5.252 13.495 -13.194 1.00 92.56 170 GLY A N 1
ATOM 1260 C CA . GLY A 1 170 ? 5.601 14.829 -13.689 1.00 92.56 170 GLY A CA 1
ATOM 1261 C C . GLY A 1 170 ? 7.103 14.989 -13.949 1.00 92.56 170 GLY A C 1
ATOM 1262 O O . GLY A 1 170 ? 7.503 15.662 -14.897 1.00 92.56 170 GLY A O 1
ATOM 1263 N N . LYS A 1 171 ? 7.946 14.348 -13.130 1.00 93.25 171 LYS A N 1
ATOM 1264 C CA . LYS A 1 171 ? 9.409 14.372 -13.280 1.00 93.25 171 LYS A CA 1
ATOM 1265 C C . LYS A 1 171 ? 9.940 13.218 -14.135 1.00 93.25 171 LYS A C 1
ATOM 1267 O O . LYS A 1 171 ? 10.921 13.397 -14.863 1.00 93.25 171 LYS A O 1
ATOM 1272 N N . TYR A 1 172 ? 9.304 12.053 -14.036 1.00 95.31 172 TYR A N 1
ATOM 1273 C CA . TYR A 1 172 ? 9.724 10.809 -14.676 1.00 95.31 172 TYR A CA 1
ATOM 1274 C C . TYR A 1 172 ? 8.584 10.167 -15.491 1.00 95.31 172 TYR A C 1
ATOM 1276 O O . TYR A 1 172 ? 8.133 9.068 -15.163 1.00 95.31 172 TYR A O 1
ATOM 1284 N N . PRO A 1 173 ? 8.083 10.835 -16.548 1.00 94.88 173 PRO A N 1
ATOM 1285 C CA . PRO A 1 173 ? 6.919 10.361 -17.299 1.00 94.88 173 PRO A CA 1
ATOM 1286 C C . PRO A 1 173 ? 7.155 9.047 -18.052 1.00 94.88 173 PRO A C 1
ATOM 1288 O O . PRO A 1 173 ? 6.205 8.306 -18.277 1.00 94.88 173 PRO A O 1
ATOM 1291 N N . MET A 1 174 ? 8.398 8.741 -18.446 1.00 95.88 174 MET A N 1
ATOM 1292 C CA . MET A 1 174 ? 8.705 7.553 -19.256 1.00 95.88 174 MET A CA 1
ATOM 1293 C C . MET A 1 174 ? 8.415 6.233 -18.524 1.00 95.88 174 MET A C 1
ATOM 1295 O O . MET A 1 174 ? 7.586 5.466 -19.019 1.00 95.88 174 MET A O 1
ATOM 1299 N N . PRO A 1 175 ? 9.027 5.957 -17.351 1.00 96.69 175 PRO A N 1
ATOM 1300 C CA . PRO A 1 175 ? 8.736 4.725 -16.624 1.00 96.69 175 PRO A CA 1
ATOM 1301 C C . PRO A 1 175 ? 7.313 4.710 -16.058 1.00 96.69 175 PRO A C 1
ATOM 1303 O O . PRO A 1 175 ? 6.711 3.648 -15.973 1.00 96.69 175 PRO A O 1
ATOM 1306 N N . ALA A 1 176 ? 6.731 5.871 -15.732 1.00 96.44 176 ALA A N 1
ATOM 1307 C CA . ALA A 1 176 ? 5.337 5.940 -15.300 1.00 96.44 176 ALA A CA 1
ATOM 1308 C C . ALA A 1 176 ? 4.371 5.483 -16.407 1.00 96.44 176 ALA A C 1
ATOM 1310 O O . ALA A 1 176 ? 3.468 4.690 -16.149 1.00 96.44 176 ALA A O 1
ATOM 1311 N N . ALA A 1 177 ? 4.582 5.930 -17.650 1.00 96.56 177 ALA A N 1
ATOM 1312 C CA . ALA A 1 177 ? 3.767 5.515 -18.790 1.00 96.56 177 ALA A CA 1
ATOM 1313 C C . ALA A 1 177 ? 3.923 4.019 -19.092 1.00 96.56 177 ALA A C 1
ATOM 1315 O O . ALA A 1 177 ? 2.927 3.342 -19.349 1.00 96.56 177 ALA A O 1
ATOM 1316 N N . HIS A 1 178 ? 5.154 3.497 -19.021 1.00 97.31 178 HIS A N 1
ATOM 1317 C CA . HIS A 1 178 ? 5.408 2.066 -19.175 1.00 97.31 178 HIS A CA 1
ATOM 1318 C C . HIS A 1 178 ? 4.691 1.262 -18.088 1.00 97.31 178 HIS A C 1
ATOM 1320 O O . HIS A 1 178 ? 3.924 0.358 -18.406 1.00 97.31 178 HIS A O 1
ATOM 1326 N N . ALA A 1 179 ? 4.839 1.640 -16.820 1.00 95.94 179 ALA A N 1
ATOM 1327 C CA . ALA A 1 179 ? 4.197 0.925 -15.731 1.00 95.94 179 ALA A CA 1
ATOM 1328 C C . ALA A 1 179 ? 2.662 0.958 -15.823 1.00 95.94 179 ALA A C 1
ATOM 1330 O O . ALA A 1 179 ? 2.019 -0.078 -15.671 1.00 95.94 179 ALA A O 1
ATOM 1331 N N . TRP A 1 180 ? 2.072 2.108 -16.169 1.00 94.75 180 TRP A N 1
ATOM 1332 C CA . TRP A 1 180 ? 0.632 2.215 -16.416 1.00 94.75 180 TRP A CA 1
ATOM 1333 C C . TRP A 1 180 ? 0.174 1.282 -17.543 1.00 94.75 180 TRP A C 1
ATOM 1335 O O . TRP A 1 180 ? -0.824 0.582 -17.373 1.00 94.75 180 TRP A O 1
ATOM 1345 N N . LEU A 1 181 ? 0.900 1.240 -18.670 1.00 94.00 181 LEU A N 1
ATOM 1346 C CA . LEU A 1 181 ? 0.560 0.379 -19.808 1.00 94.00 181 LEU A CA 1
ATOM 1347 C C . LEU A 1 181 ? 0.475 -1.081 -19.368 1.00 94.00 181 LEU A C 1
ATOM 1349 O O . LEU A 1 181 ? -0.510 -1.755 -19.661 1.00 94.00 181 LEU A O 1
ATOM 1353 N N . ILE A 1 182 ? 1.501 -1.545 -18.659 1.00 94.75 182 ILE A N 1
ATOM 1354 C CA . ILE A 1 182 ? 1.596 -2.935 -18.230 1.00 94.75 182 ILE A CA 1
ATOM 1355 C C . ILE A 1 182 ? 0.512 -3.262 -17.200 1.00 94.75 182 ILE A C 1
ATOM 1357 O O . ILE A 1 182 ? -0.209 -4.239 -17.388 1.00 94.75 182 ILE A O 1
ATOM 1361 N N . GLN A 1 183 ? 0.314 -2.403 -16.194 1.00 92.12 183 GLN A N 1
ATOM 1362 C CA . GLN A 1 183 ? -0.757 -2.551 -15.201 1.00 92.12 183 GLN A CA 1
ATOM 1363 C C . GLN A 1 183 ? -2.148 -2.683 -15.831 1.00 92.12 183 GLN A C 1
ATOM 1365 O O . GLN A 1 183 ? -2.934 -3.533 -15.430 1.00 92.12 183 GLN A O 1
ATOM 1370 N N . HIS A 1 184 ? -2.461 -1.856 -16.829 1.00 89.12 184 HIS A N 1
ATOM 1371 C CA . HIS A 1 184 ? -3.823 -1.759 -17.361 1.00 89.12 184 HIS A CA 1
ATOM 1372 C C . HIS A 1 184 ? -4.110 -2.734 -18.503 1.00 89.12 184 HIS A C 1
ATOM 1374 O O . HIS A 1 184 ? -5.272 -2.889 -18.890 1.00 89.12 184 HIS A O 1
ATOM 1380 N N . LYS A 1 185 ? -3.077 -3.334 -19.103 1.00 89.62 185 LYS A N 1
ATOM 1381 C CA . LYS A 1 185 ? -3.232 -4.197 -20.281 1.00 89.62 185 LYS A CA 1
ATOM 1382 C C . LYS A 1 185 ? -2.864 -5.648 -20.044 1.00 89.62 185 LYS A C 1
ATOM 1384 O O . LYS A 1 185 ? -3.428 -6.490 -20.737 1.00 89.62 185 LYS A O 1
ATOM 1389 N N . LEU A 1 186 ? -1.963 -5.950 -19.110 1.00 91.25 186 LEU A N 1
ATOM 1390 C CA . LEU A 1 186 ? -1.655 -7.340 -18.799 1.00 91.25 186 LEU A CA 1
ATOM 1391 C C . LEU A 1 186 ? -2.679 -7.939 -17.829 1.00 91.25 186 LEU A C 1
ATOM 1393 O O . LEU A 1 186 ? -3.148 -7.234 -16.936 1.00 91.25 186 LEU A O 1
ATOM 1397 N N . PRO A 1 187 ? -2.988 -9.245 -17.943 1.00 88.12 187 PRO A N 1
ATOM 1398 C CA . PRO A 1 187 ? -3.982 -9.898 -17.091 1.00 88.12 187 PRO A CA 1
ATOM 1399 C C . PRO A 1 187 ? -3.621 -9.934 -15.601 1.00 88.12 187 PRO A C 1
ATOM 1401 O O . PRO A 1 187 ? -4.505 -10.131 -14.772 1.00 88.12 187 PRO A O 1
ATOM 1404 N N . SER A 1 188 ? -2.334 -9.802 -15.254 1.00 87.00 188 SER A N 1
ATOM 1405 C CA . SER A 1 188 ? -1.873 -9.855 -13.862 1.00 87.00 188 SER A CA 1
ATOM 1406 C C . SER A 1 188 ? -2.235 -8.604 -13.065 1.00 87.00 188 SER A C 1
ATOM 1408 O O . SER A 1 188 ? -2.314 -8.686 -11.840 1.00 87.00 188 SER A O 1
ATOM 1410 N N . HIS A 1 189 ? -2.439 -7.463 -13.738 1.00 89.12 189 HIS A N 1
ATOM 1411 C CA . HIS A 1 189 ? -2.744 -6.168 -13.120 1.00 89.12 189 HIS A CA 1
ATOM 1412 C C . HIS A 1 189 ? -1.809 -5.797 -11.951 1.00 89.12 189 HIS A C 1
ATOM 1414 O O . HIS A 1 189 ? -2.214 -5.130 -11.000 1.00 89.12 189 HIS A O 1
ATOM 1420 N N . ASP A 1 190 ? -0.548 -6.248 -12.001 1.00 92.31 190 ASP A N 1
ATOM 1421 C CA . ASP A 1 190 ? 0.377 -6.169 -10.867 1.00 92.31 190 ASP A CA 1
ATOM 1422 C C . ASP A 1 190 ? 0.531 -4.736 -10.352 1.00 92.31 190 ASP A C 1
ATOM 1424 O O . ASP A 1 190 ? 0.900 -3.836 -11.098 1.00 92.31 190 ASP A O 1
ATOM 1428 N N . GLY A 1 191 ? 0.301 -4.514 -9.064 1.00 90.94 191 GLY A N 1
ATOM 1429 C CA . GLY A 1 191 ? 0.382 -3.219 -8.391 1.00 90.94 191 GLY A CA 1
ATOM 1430 C C . GLY A 1 191 ? -0.847 -2.327 -8.523 1.00 90.94 191 GLY A C 1
ATOM 1431 O O . GLY A 1 191 ? -0.866 -1.286 -7.867 1.00 90.94 191 GLY A O 1
ATOM 1432 N N . GLN A 1 192 ? -1.864 -2.706 -9.299 1.00 87.75 192 GLN A N 1
ATOM 1433 C CA . GLN A 1 192 ? -3.057 -1.888 -9.490 1.00 87.75 192 GLN A CA 1
ATOM 1434 C C . GLN A 1 192 ? -4.024 -2.019 -8.294 1.00 87.75 192 GLN A C 1
ATOM 1436 O O . GLN A 1 192 ? -4.506 -3.123 -8.022 1.00 87.75 192 GLN A O 1
ATOM 1441 N N . PRO A 1 193 ? -4.360 -0.917 -7.589 1.00 75.94 193 PRO A N 1
ATOM 1442 C CA . PRO A 1 193 ? -5.485 -0.912 -6.658 1.00 75.94 193 PRO A CA 1
ATOM 1443 C C . PRO A 1 193 ? -6.797 -0.942 -7.462 1.00 75.94 193 PRO A C 1
ATOM 1445 O O . PRO A 1 193 ? -6.911 -0.251 -8.476 1.00 75.94 193 PRO A O 1
ATOM 1448 N N . GLY A 1 194 ? -7.804 -1.717 -7.051 1.00 65.31 194 GLY A N 1
ATOM 1449 C CA . GLY A 1 194 ? -9.027 -1.803 -7.854 1.00 65.31 194 GLY A CA 1
ATOM 1450 C C . GLY A 1 194 ? -10.136 -2.706 -7.329 1.00 65.31 194 GLY A C 1
ATOM 1451 O O . GLY A 1 194 ? -10.061 -3.255 -6.232 1.00 65.31 194 GLY A O 1
ATOM 1452 N N . GLU A 1 195 ? -11.185 -2.822 -8.146 1.00 53.69 195 GLU A N 1
ATOM 1453 C CA . GLU A 1 195 ? -12.390 -3.615 -7.884 1.00 53.69 195 GLU A CA 1
ATOM 1454 C C . GLU A 1 195 ? -12.062 -5.096 -7.592 1.00 53.69 195 GLU A C 1
ATOM 1456 O O . GLU A 1 195 ? -11.066 -5.628 -8.108 1.00 53.69 195 GLU A O 1
ATOM 1461 N N . PRO A 1 196 ? -12.899 -5.800 -6.804 1.00 49.44 196 PRO A N 1
ATOM 1462 C CA . PRO A 1 196 ? -12.737 -7.227 -6.544 1.00 49.44 196 PRO A CA 1
ATOM 1463 C C . PRO A 1 196 ? -12.540 -8.025 -7.845 1.00 49.44 196 PRO A C 1
ATOM 1465 O O . PRO A 1 196 ? -13.418 -8.060 -8.705 1.00 49.44 196 PRO A O 1
ATOM 1468 N N . GLY A 1 197 ? -11.375 -8.665 -7.990 1.00 55.59 197 GLY A N 1
ATOM 1469 C CA . GLY A 1 197 ? -10.997 -9.445 -9.177 1.00 55.59 197 GLY A CA 1
ATOM 1470 C C . GLY A 1 197 ? -10.007 -8.770 -10.137 1.00 55.59 197 GLY A C 1
ATOM 1471 O O . GLY A 1 197 ? -9.519 -9.449 -11.035 1.00 55.59 197 GLY A O 1
ATOM 1472 N N . GLN A 1 198 ? -9.679 -7.486 -9.945 1.00 66.56 198 GLN A N 1
ATOM 1473 C CA . GLN A 1 198 ? -8.608 -6.778 -10.676 1.00 66.56 198 GLN A CA 1
ATOM 1474 C C . GLN A 1 198 ? -7.516 -6.208 -9.759 1.00 66.56 198 GLN A C 1
ATOM 1476 O O . GLN A 1 198 ? -6.436 -5.869 -10.232 1.00 66.56 198 GLN A O 1
ATOM 1481 N N . ALA A 1 199 ? -7.772 -6.122 -8.452 1.00 79.19 199 ALA A N 1
ATOM 1482 C CA . ALA A 1 199 ? -6.754 -5.772 -7.472 1.00 79.19 199 ALA A CA 1
ATOM 1483 C C . ALA A 1 199 ? -5.698 -6.881 -7.347 1.00 79.19 199 ALA A C 1
ATOM 1485 O O . ALA A 1 199 ? -6.001 -7.987 -6.895 1.00 79.19 199 ALA A O 1
ATOM 1486 N N . SER A 1 200 ? -4.454 -6.560 -7.698 1.00 90.00 200 SER A N 1
ATOM 1487 C CA . SER A 1 200 ? -3.299 -7.449 -7.546 1.00 90.00 200 SER A CA 1
ATOM 1488 C C . SER A 1 200 ? -2.140 -6.660 -6.935 1.00 90.00 200 SER A C 1
ATOM 1490 O O . SER A 1 200 ? -1.577 -5.802 -7.613 1.00 90.00 200 SER A O 1
ATOM 1492 N N . PRO A 1 201 ? -1.808 -6.832 -5.643 1.00 93.19 201 PRO A N 1
ATOM 1493 C CA . PRO A 1 201 ? -0.719 -6.080 -5.037 1.00 93.19 201 PRO A CA 1
ATOM 1494 C C . PRO A 1 201 ? 0.639 -6.568 -5.548 1.00 93.19 201 PRO A C 1
ATOM 1496 O O . PRO A 1 201 ? 0.811 -7.703 -5.998 1.00 93.19 201 PRO A O 1
ATOM 1499 N N . MET A 1 202 ? 1.633 -5.699 -5.425 1.00 95.12 202 MET A N 1
ATOM 1500 C CA . MET A 1 202 ? 3.033 -6.084 -5.539 1.00 95.12 202 MET A CA 1
ATOM 1501 C C . MET A 1 202 ? 3.511 -6.634 -4.197 1.00 95.12 202 MET A C 1
ATOM 1503 O O . MET A 1 202 ? 3.118 -6.125 -3.153 1.00 95.12 202 MET A O 1
ATOM 1507 N N . TYR A 1 203 ? 4.406 -7.616 -4.206 1.00 95.06 203 TYR A N 1
ATOM 1508 C CA . TYR A 1 203 ? 4.977 -8.187 -2.984 1.00 95.06 203 TYR A CA 1
ATOM 1509 C C . TYR A 1 203 ? 6.467 -7.889 -2.896 1.00 95.06 203 TYR A C 1
ATOM 1511 O O . TYR A 1 203 ? 7.232 -8.271 -3.783 1.00 95.06 203 TYR A O 1
ATOM 1519 N N . TYR A 1 204 ? 6.891 -7.210 -1.831 1.00 94.31 204 TYR A N 1
ATOM 1520 C CA . TYR A 1 204 ? 8.250 -6.692 -1.704 1.00 94.31 204 TYR A CA 1
ATOM 1521 C C . TYR A 1 204 ? 9.304 -7.807 -1.632 1.00 94.31 204 TYR A C 1
ATOM 1523 O O . TYR A 1 204 ? 9.214 -8.737 -0.827 1.00 94.31 204 TYR A O 1
ATOM 1531 N N . LEU A 1 205 ? 10.346 -7.682 -2.457 1.00 92.44 205 LEU A N 1
ATOM 1532 C CA . LEU A 1 205 ? 11.528 -8.539 -2.449 1.00 92.44 205 LEU A CA 1
ATOM 1533 C C . LEU A 1 205 ? 12.777 -7.681 -2.173 1.00 92.44 205 LEU A C 1
ATOM 1535 O O . LEU A 1 205 ? 13.274 -7.005 -3.082 1.00 92.44 205 LEU A O 1
ATOM 1539 N N . PRO A 1 206 ? 13.310 -7.696 -0.935 1.00 87.69 206 PRO A N 1
ATOM 1540 C CA . PRO A 1 206 ? 14.506 -6.941 -0.584 1.00 87.69 206 PRO A CA 1
ATOM 1541 C C . PRO A 1 206 ? 15.689 -7.284 -1.490 1.00 87.69 206 PRO A C 1
ATOM 1543 O O . PRO A 1 206 ? 15.965 -8.452 -1.743 1.00 87.69 206 PRO A O 1
ATOM 1546 N N . GLY A 1 207 ? 16.387 -6.258 -1.977 1.00 76.56 207 GLY A N 1
ATOM 1547 C CA . GLY A 1 207 ? 17.581 -6.415 -2.815 1.00 76.56 207 GLY A CA 1
ATOM 1548 C C . GLY A 1 207 ? 17.328 -6.889 -4.251 1.00 76.56 207 GLY A C 1
ATOM 1549 O O . GLY A 1 207 ? 18.278 -6.922 -5.024 1.00 76.56 207 GLY A O 1
ATOM 1550 N N . GLY A 1 208 ? 16.087 -7.229 -4.625 1.00 70.94 208 GLY A N 1
ATOM 1551 C CA . GLY A 1 208 ? 15.763 -7.767 -5.955 1.00 70.94 208 GLY A CA 1
ATOM 1552 C C . GLY A 1 208 ? 16.434 -9.108 -6.282 1.00 70.94 208 GLY A C 1
ATOM 1553 O O . GLY A 1 208 ? 16.427 -9.533 -7.435 1.00 70.94 208 GLY A O 1
ATOM 1554 N N . ASP A 1 209 ? 17.013 -9.750 -5.267 1.00 61.94 209 ASP A N 1
ATOM 1555 C CA . ASP A 1 209 ? 17.714 -11.023 -5.330 1.00 61.94 209 ASP A CA 1
ATOM 1556 C C . ASP A 1 209 ? 17.546 -11.715 -3.973 1.00 61.94 209 ASP A C 1
ATOM 1558 O O . ASP A 1 209 ? 17.775 -11.135 -2.911 1.00 61.94 209 ASP A O 1
ATOM 1562 N N . ASN A 1 210 ? 17.127 -12.973 -3.996 1.00 54.25 210 ASN A N 1
ATOM 1563 C CA . ASN A 1 210 ? 17.071 -13.834 -2.817 1.00 54.25 210 ASN A CA 1
ATOM 1564 C C . ASN A 1 210 ? 18.354 -14.675 -2.643 1.00 54.25 210 ASN A C 1
ATOM 1566 O O . ASN A 1 210 ? 18.337 -15.675 -1.924 1.00 54.25 210 ASN A O 1
ATOM 1570 N N . GLY A 1 211 ? 19.448 -14.285 -3.305 1.00 51.91 211 GLY A N 1
ATOM 1571 C CA . GLY A 1 211 ? 20.721 -15.003 -3.361 1.00 51.91 211 GLY A CA 1
ATOM 1572 C C . GLY A 1 211 ? 20.726 -16.168 -4.356 1.00 51.91 211 GLY A C 1
ATOM 1573 O O . GLY A 1 211 ? 21.643 -16.989 -4.322 1.00 51.91 211 GLY A O 1
ATOM 1574 N N . GLN A 1 212 ? 19.689 -16.292 -5.192 1.00 51.19 212 GLN A N 1
ATOM 1575 C CA . GLN A 1 212 ? 19.462 -17.435 -6.086 1.00 51.19 212 GLN A CA 1
ATOM 1576 C C . GLN A 1 212 ? 18.926 -17.034 -7.473 1.00 51.19 212 GLN A C 1
ATOM 1578 O O . GLN A 1 212 ? 18.749 -17.905 -8.325 1.00 51.19 212 GLN A O 1
ATOM 1583 N N . GLY A 1 213 ? 18.703 -15.744 -7.734 1.00 57.41 213 GLY A N 1
ATOM 1584 C CA . GLY A 1 213 ? 18.200 -15.266 -9.016 1.00 57.41 213 GLY A CA 1
ATOM 1585 C C . GLY A 1 213 ? 18.160 -13.749 -9.036 1.00 57.41 213 GLY A C 1
ATOM 1586 O O . GLY A 1 213 ? 17.306 -13.138 -8.402 1.00 57.41 213 GLY A O 1
ATOM 1587 N N . ASN A 1 214 ? 19.084 -13.135 -9.771 1.00 75.56 214 ASN A N 1
ATOM 1588 C CA . ASN A 1 214 ? 19.033 -11.704 -10.013 1.00 75.56 214 ASN A CA 1
ATOM 1589 C C . ASN A 1 214 ? 17.910 -11.451 -11.024 1.00 75.56 214 ASN A C 1
ATOM 1591 O O . ASN A 1 214 ? 18.123 -11.591 -12.228 1.00 75.56 214 ASN A O 1
ATOM 1595 N N . ASN A 1 215 ? 16.711 -11.112 -10.533 1.00 85.69 215 ASN A N 1
ATOM 1596 C CA . ASN A 1 215 ? 15.531 -10.820 -11.359 1.00 85.69 215 ASN A CA 1
ATOM 1597 C C . ASN A 1 215 ? 15.891 -9.893 -12.529 1.00 85.69 215 ASN A C 1
ATOM 1599 O O . ASN A 1 215 ? 15.499 -10.113 -13.678 1.00 85.69 215 ASN A O 1
ATOM 1603 N N . ARG A 1 216 ? 16.746 -8.910 -12.220 1.00 87.38 216 ARG A N 1
ATOM 1604 C CA . ARG A 1 216 ? 17.275 -7.939 -13.166 1.00 87.38 216 ARG A CA 1
ATOM 1605 C C . ARG A 1 216 ? 18.077 -8.578 -14.292 1.00 87.38 216 ARG A C 1
ATOM 1607 O O . ARG A 1 216 ? 17.954 -8.133 -15.423 1.00 87.38 216 ARG A O 1
ATOM 1614 N N . ASP A 1 217 ? 18.900 -9.584 -14.013 1.00 88.94 217 ASP A N 1
ATOM 1615 C CA . ASP A 1 217 ? 19.773 -10.191 -15.024 1.00 88.94 217 ASP A CA 1
ATOM 1616 C C . ASP A 1 217 ? 18.990 -10.995 -16.065 1.00 88.94 217 ASP A C 1
ATOM 1618 O O . ASP A 1 217 ? 19.452 -11.115 -17.200 1.00 88.94 217 ASP A O 1
ATOM 1622 N N . LEU A 1 218 ? 17.809 -11.514 -15.708 1.00 92.06 218 LEU A N 1
ATOM 1623 C CA . LEU A 1 218 ? 16.957 -12.241 -16.648 1.00 92.06 218 LEU A CA 1
ATOM 1624 C C . LEU A 1 218 ? 16.172 -11.296 -17.562 1.00 92.06 218 LEU A C 1
ATOM 1626 O O . LEU A 1 218 ? 16.104 -11.511 -18.773 1.00 92.06 218 LEU A O 1
ATOM 1630 N N . ILE A 1 219 ? 15.568 -10.255 -16.982 1.00 94.19 219 ILE A N 1
ATOM 1631 C CA . ILE A 1 219 ? 14.682 -9.355 -17.728 1.00 94.19 219 ILE A CA 1
ATOM 1632 C C . ILE A 1 219 ? 15.472 -8.217 -18.367 1.00 94.19 219 ILE A C 1
ATOM 1634 O O . ILE A 1 219 ? 15.394 -8.009 -19.579 1.00 94.19 219 ILE A O 1
ATOM 1638 N N . CYS A 1 220 ? 16.282 -7.523 -17.570 1.00 93.38 220 CYS A N 1
ATOM 1639 C CA . CYS A 1 220 ? 17.037 -6.333 -17.946 1.00 93.38 220 CYS A CA 1
ATOM 1640 C C . CYS A 1 220 ? 18.551 -6.456 -17.659 1.00 93.38 220 CYS A C 1
ATOM 1642 O O . CYS A 1 220 ? 19.093 -5.655 -16.878 1.00 93.38 220 CYS A O 1
ATOM 1644 N N . PRO A 1 221 ? 19.260 -7.413 -18.300 1.00 91.56 221 PRO A N 1
ATOM 1645 C CA . PRO A 1 221 ? 20.683 -7.617 -18.070 1.00 91.56 221 PRO A CA 1
ATOM 1646 C C . PRO A 1 221 ? 21.509 -6.346 -18.288 1.00 91.56 221 PRO A C 1
ATOM 1648 O O . PRO A 1 221 ? 21.207 -5.498 -19.137 1.00 91.56 221 PRO A O 1
ATOM 1651 N N . SER A 1 222 ? 22.594 -6.217 -17.522 1.00 89.50 222 SER A N 1
ATOM 1652 C CA . SER A 1 222 ? 23.483 -5.056 -17.609 1.00 89.50 222 SER A CA 1
ATOM 1653 C C . SER A 1 222 ? 23.985 -4.833 -19.042 1.00 89.50 222 SER A C 1
ATOM 1655 O O . SER A 1 222 ? 24.445 -5.755 -19.714 1.00 89.50 222 SER A O 1
ATOM 1657 N N . GLY A 1 223 ? 23.874 -3.596 -19.532 1.00 90.88 223 GLY A N 1
ATOM 1658 C CA . GLY A 1 223 ? 24.263 -3.220 -20.896 1.00 90.88 223 GLY A CA 1
ATOM 1659 C C . GLY A 1 223 ? 23.285 -3.633 -22.005 1.00 90.88 223 GLY A C 1
ATOM 1660 O O . GLY A 1 223 ? 23.508 -3.247 -23.154 1.00 90.88 223 GL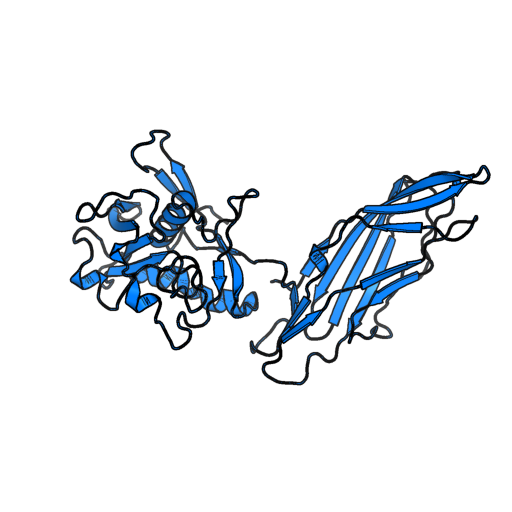Y A O 1
ATOM 1661 N N . TRP A 1 224 ? 22.187 -4.340 -21.699 1.00 94.81 224 TRP A N 1
ATOM 1662 C CA . TRP A 1 224 ? 21.223 -4.804 -22.706 1.00 94.81 224 TRP A CA 1
ATOM 1663 C C . TRP A 1 224 ? 20.671 -3.659 -23.562 1.00 94.81 224 TRP A C 1
ATOM 1665 O O . TRP A 1 224 ? 20.722 -3.735 -24.786 1.00 94.81 224 TRP A O 1
ATOM 1675 N N . ALA A 1 225 ? 20.240 -2.552 -22.947 1.00 95.69 225 ALA A N 1
ATOM 1676 C CA . ALA A 1 225 ? 19.667 -1.417 -23.678 1.00 95.69 225 ALA A CA 1
ATOM 1677 C C . ALA A 1 225 ? 20.647 -0.798 -24.689 1.00 95.69 225 ALA A C 1
ATOM 1679 O O . ALA A 1 225 ? 20.245 -0.441 -25.791 1.00 95.69 225 ALA A O 1
ATOM 1680 N N . ALA A 1 226 ? 21.939 -0.727 -24.355 1.00 92.94 226 ALA A N 1
ATOM 1681 C CA . ALA A 1 226 ? 22.961 -0.216 -25.266 1.00 92.94 226 ALA A CA 1
ATOM 1682 C C . ALA A 1 226 ? 23.259 -1.185 -26.423 1.00 92.94 226 ALA A C 1
ATOM 1684 O O . ALA A 1 226 ? 23.577 -0.750 -27.526 1.00 92.94 226 ALA A O 1
ATOM 1685 N N . ALA A 1 227 ? 23.176 -2.494 -26.175 1.00 94.00 227 ALA A N 1
ATOM 1686 C CA . ALA A 1 227 ? 23.518 -3.520 -27.157 1.00 94.00 227 ALA A CA 1
ATOM 1687 C C . ALA A 1 227 ? 22.341 -3.944 -28.053 1.00 94.00 227 ALA A C 1
ATOM 1689 O O . ALA A 1 227 ? 22.559 -4.384 -29.183 1.00 94.00 227 ALA A O 1
ATOM 1690 N N . LYS A 1 228 ? 21.112 -3.887 -27.530 1.00 94.25 228 LYS A N 1
ATOM 1691 C CA . LYS A 1 228 ? 19.910 -4.502 -28.117 1.00 94.25 228 LYS A CA 1
ATOM 1692 C C . LYS A 1 228 ? 18.701 -3.571 -28.177 1.00 94.25 228 LYS A C 1
ATOM 1694 O O . LYS A 1 228 ? 17.771 -3.852 -28.935 1.00 94.25 228 LYS A O 1
ATOM 1699 N N . GLY A 1 229 ? 18.716 -2.471 -27.427 1.00 94.44 229 GLY A N 1
ATOM 1700 C CA . GLY A 1 229 ? 17.589 -1.549 -27.383 1.00 94.44 229 GLY A CA 1
ATOM 1701 C C . GLY A 1 229 ? 17.253 -0.948 -28.748 1.00 94.44 229 GLY A C 1
ATOM 1702 O O . GLY A 1 229 ? 18.082 -0.948 -29.667 1.00 94.44 229 GLY A O 1
ATOM 1703 N N . ASN A 1 230 ? 16.016 -0.470 -28.903 1.00 97.19 230 ASN A N 1
ATOM 1704 C CA . ASN A 1 230 ? 15.583 0.130 -30.160 1.00 97.19 230 ASN A CA 1
ATOM 1705 C C . ASN A 1 230 ? 16.435 1.371 -30.462 1.00 97.19 230 ASN A C 1
ATOM 1707 O O . ASN A 1 230 ? 16.555 2.244 -29.599 1.00 97.19 230 ASN A O 1
ATOM 1711 N N . PRO A 1 231 ? 17.039 1.478 -31.662 1.00 95.38 231 PRO A N 1
ATOM 1712 C CA . PRO A 1 231 ? 17.890 2.614 -32.010 1.00 95.38 231 PRO A CA 1
ATOM 1713 C C . PRO A 1 231 ? 17.130 3.949 -32.045 1.00 95.38 231 PRO A C 1
ATOM 1715 O O . PRO A 1 231 ? 17.761 5.002 -31.998 1.00 95.38 231 PRO A O 1
ATOM 1718 N N . ASN A 1 232 ? 15.795 3.920 -32.109 1.00 96.69 232 ASN A N 1
ATOM 1719 C CA . ASN A 1 232 ? 14.946 5.107 -32.050 1.00 96.69 232 ASN A CA 1
ATOM 1720 C C . ASN A 1 232 ? 14.677 5.582 -30.610 1.00 96.69 232 ASN A C 1
ATOM 1722 O O . ASN A 1 232 ? 14.106 6.662 -30.413 1.00 96.69 232 ASN A O 1
ATOM 1726 N N . ALA A 1 233 ? 15.072 4.811 -29.592 1.00 97.00 233 ALA A N 1
ATOM 1727 C CA . ALA A 1 233 ? 14.983 5.248 -28.207 1.00 97.00 233 ALA A CA 1
ATOM 1728 C C . ALA A 1 233 ? 15.899 6.456 -27.967 1.00 97.00 233 ALA A C 1
ATOM 1730 O O . ALA A 1 233 ? 17.022 6.519 -28.469 1.00 97.00 233 ALA A O 1
ATOM 1731 N N . THR A 1 234 ? 15.427 7.443 -27.207 1.00 96.00 234 THR A N 1
ATOM 1732 C CA . THR A 1 234 ? 16.150 8.714 -27.041 1.00 96.00 234 THR A CA 1
ATOM 1733 C C . THR A 1 234 ? 16.524 8.967 -25.578 1.00 96.00 234 THR A C 1
ATOM 1735 O O . THR A 1 234 ? 15.638 8.964 -24.722 1.00 96.00 234 THR A O 1
ATOM 1738 N N . PRO A 1 235 ? 17.801 9.261 -25.262 1.00 93.56 235 PRO A N 1
ATOM 1739 C CA . PRO A 1 235 ? 18.188 9.750 -23.940 1.00 93.56 235 PRO A CA 1
ATOM 1740 C C . PRO A 1 235 ? 17.536 11.102 -23.603 1.00 93.56 235 PRO A C 1
ATOM 1742 O O . PRO A 1 235 ? 17.263 11.920 -24.485 1.00 93.56 235 PRO A O 1
ATOM 1745 N N . ALA A 1 236 ? 17.322 11.383 -22.316 1.00 89.69 236 ALA A N 1
ATOM 1746 C CA . ALA A 1 236 ? 16.724 12.642 -21.861 1.00 89.69 236 ALA A CA 1
ATOM 1747 C C . ALA A 1 236 ? 17.654 13.851 -22.057 1.00 89.69 236 ALA A C 1
ATOM 1749 O O . ALA A 1 236 ? 17.176 14.969 -22.286 1.00 89.69 236 ALA A O 1
ATOM 1750 N N . GLY A 1 237 ? 18.970 13.626 -22.009 1.00 89.00 237 GLY A N 1
ATOM 1751 C CA . GLY A 1 237 ? 20.003 14.651 -22.146 1.00 89.00 237 GLY A CA 1
ATOM 1752 C C . GLY A 1 237 ? 21.278 14.139 -22.817 1.00 89.00 237 GLY A C 1
ATOM 1753 O O . GLY A 1 237 ? 21.433 12.953 -23.076 1.00 89.00 237 GLY A O 1
ATOM 1754 N N . ILE A 1 238 ? 22.214 15.051 -23.092 1.00 85.94 238 ILE A N 1
ATOM 1755 C CA . ILE A 1 238 ? 23.430 14.761 -23.877 1.00 85.94 238 ILE A CA 1
ATOM 1756 C C . ILE A 1 238 ? 24.424 13.814 -23.187 1.00 85.94 238 ILE A C 1
ATOM 1758 O O . ILE A 1 238 ? 25.204 13.153 -23.862 1.00 85.94 238 ILE A O 1
ATOM 1762 N N . THR A 1 239 ? 24.419 13.767 -21.855 1.00 91.62 239 THR A N 1
ATOM 1763 C CA . THR A 1 239 ? 25.263 12.871 -21.046 1.00 91.62 239 THR A CA 1
ATOM 1764 C C . THR A 1 239 ? 24.493 11.657 -20.536 1.00 91.62 239 THR A C 1
ATOM 1766 O O . THR A 1 239 ? 25.027 10.881 -19.750 1.00 91.62 239 THR A O 1
ATOM 1769 N N . ASP A 1 240 ? 23.220 11.540 -20.905 1.00 93.75 240 ASP A N 1
ATOM 1770 C CA . ASP A 1 240 ? 22.358 10.451 -20.481 1.00 93.75 240 ASP A CA 1
ATOM 1771 C C . ASP A 1 240 ? 22.523 9.258 -21.425 1.00 93.75 240 ASP A C 1
ATOM 1773 O O . ASP A 1 240 ? 22.805 9.411 -22.615 1.00 93.75 240 ASP A O 1
ATOM 1777 N N . THR A 1 241 ? 22.349 8.061 -20.884 1.00 95.38 241 THR A N 1
ATOM 1778 C CA . THR A 1 241 ? 22.439 6.805 -21.630 1.00 95.38 241 THR A CA 1
ATOM 1779 C C . THR A 1 241 ? 21.082 6.119 -21.657 1.00 95.38 241 THR A C 1
ATOM 1781 O O . THR A 1 241 ? 20.163 6.498 -20.932 1.00 95.38 241 THR A O 1
ATOM 1784 N N . LEU A 1 242 ? 20.934 5.110 -22.513 1.00 97.00 242 LEU A N 1
ATOM 1785 C CA . LEU A 1 242 ? 19.752 4.256 -22.497 1.00 97.00 242 LEU A CA 1
ATOM 1786 C C . LEU A 1 242 ? 19.908 3.166 -21.436 1.00 97.00 242 LEU A C 1
ATOM 1788 O O . LEU A 1 242 ? 20.984 2.584 -21.281 1.00 97.00 242 LEU A O 1
ATOM 1792 N N . SER A 1 243 ? 18.821 2.865 -20.737 1.00 96.56 243 SER A N 1
ATOM 1793 C CA . SER A 1 243 ? 18.720 1.751 -19.803 1.00 96.56 243 SER A CA 1
ATOM 1794 C C . SER A 1 243 ? 17.472 0.914 -20.079 1.00 96.56 243 SER A C 1
ATOM 1796 O O . SER A 1 243 ? 16.565 1.322 -20.805 1.00 96.56 243 SER A O 1
ATOM 1798 N N . CYS A 1 244 ? 17.475 -0.292 -19.516 1.00 96.81 244 CYS A N 1
ATOM 1799 C CA . CYS A 1 244 ? 16.358 -1.222 -19.572 1.00 96.81 244 CYS A CA 1
ATOM 1800 C C . CYS A 1 244 ? 15.467 -1.008 -18.346 1.00 96.81 244 CYS A C 1
ATOM 1802 O O . CYS A 1 244 ? 15.958 -1.035 -17.215 1.00 96.81 244 CYS A O 1
ATOM 1804 N N . ASP A 1 245 ? 14.189 -0.750 -18.563 1.00 97.00 245 ASP A N 1
ATOM 1805 C CA . ASP A 1 245 ? 13.148 -0.710 -17.542 1.00 97.00 245 ASP A CA 1
ATOM 1806 C C . ASP A 1 245 ? 12.360 -2.021 -17.558 1.00 97.00 245 ASP A C 1
ATOM 1808 O O . ASP A 1 245 ? 12.154 -2.601 -18.625 1.00 97.00 245 ASP A O 1
ATOM 1812 N N . GLU A 1 246 ? 11.930 -2.488 -16.389 1.00 95.06 246 GLU A N 1
ATOM 1813 C CA . GLU A 1 246 ? 11.158 -3.723 -16.241 1.00 95.06 246 GLU A CA 1
ATOM 1814 C C . GLU A 1 246 ? 9.943 -3.488 -15.347 1.00 95.06 246 GLU A C 1
ATOM 1816 O O . GLU A 1 246 ? 10.033 -2.817 -14.316 1.00 95.06 246 GLU A O 1
ATOM 1821 N N . TYR A 1 247 ? 8.817 -4.083 -15.727 1.00 95.88 247 TYR A N 1
ATOM 1822 C CA . TYR A 1 247 ? 7.616 -4.109 -14.910 1.00 95.88 247 TYR A CA 1
ATOM 1823 C C . TYR A 1 247 ? 6.995 -5.513 -14.915 1.00 95.88 247 TYR A C 1
ATOM 1825 O O . TYR A 1 247 ? 6.798 -6.086 -15.981 1.00 95.88 247 TYR A O 1
ATOM 1833 N N . ALA A 1 248 ? 6.639 -6.111 -13.782 1.00 94.06 248 ALA A N 1
ATOM 1834 C CA . ALA A 1 248 ? 6.842 -5.641 -12.410 1.00 94.06 248 ALA A CA 1
ATOM 1835 C C . ALA A 1 248 ? 8.334 -5.507 -12.016 1.00 94.06 248 ALA A C 1
ATOM 1837 O O . ALA A 1 248 ? 9.195 -6.225 -12.525 1.00 94.06 248 ALA A O 1
ATOM 1838 N N . PHE A 1 249 ? 8.637 -4.564 -11.113 1.00 92.06 249 PHE A N 1
ATOM 1839 C CA . PHE A 1 249 ? 10.009 -4.204 -10.723 1.00 92.06 249 PHE A CA 1
ATOM 1840 C C . PHE A 1 249 ? 10.799 -5.390 -10.149 1.00 92.06 249 PHE A C 1
ATOM 1842 O O . PHE A 1 249 ? 10.234 -6.217 -9.432 1.00 92.06 249 PHE A O 1
ATOM 1849 N N . ASN A 1 250 ? 12.123 -5.418 -10.350 1.00 90.94 250 ASN A N 1
ATOM 1850 C CA . ASN A 1 250 ? 13.003 -6.462 -9.800 1.00 90.94 250 ASN A CA 1
ATOM 1851 C C . ASN A 1 250 ? 12.886 -6.653 -8.280 1.00 90.94 250 ASN A C 1
ATOM 1853 O O . ASN A 1 250 ? 12.996 -7.777 -7.802 1.00 90.94 250 ASN A O 1
ATOM 1857 N N . ALA A 1 251 ? 12.637 -5.584 -7.521 1.00 92.00 251 ALA A N 1
ATOM 1858 C CA . ALA A 1 251 ? 12.458 -5.601 -6.070 1.00 92.00 251 ALA A CA 1
ATOM 1859 C C . ALA A 1 251 ? 11.073 -6.123 -5.634 1.00 92.00 251 ALA A C 1
ATOM 1861 O O . ALA A 1 251 ? 10.551 -5.720 -4.592 1.00 92.00 251 ALA A O 1
ATOM 1862 N N . SER A 1 252 ? 10.468 -7.014 -6.426 1.00 93.81 252 SER A N 1
ATOM 1863 C CA . SER A 1 252 ? 9.193 -7.657 -6.123 1.00 93.81 252 SER A CA 1
ATOM 1864 C C . SER A 1 252 ? 9.158 -9.127 -6.544 1.00 93.81 252 SER A C 1
ATOM 1866 O O . SER A 1 252 ? 9.830 -9.532 -7.494 1.00 93.81 252 SER A O 1
ATOM 1868 N N . TYR A 1 253 ? 8.326 -9.922 -5.872 1.00 94.38 253 TYR A N 1
ATOM 1869 C CA . TYR A 1 253 ? 8.004 -11.295 -6.284 1.00 94.38 253 TYR A CA 1
ATOM 1870 C C . TYR A 1 253 ? 7.167 -11.363 -7.568 1.00 94.38 253 TYR A C 1
ATOM 1872 O O . TYR A 1 253 ? 7.133 -12.401 -8.231 1.00 94.38 253 TYR A O 1
ATOM 1880 N N . ASN A 1 254 ? 6.516 -10.258 -7.930 1.00 95.06 254 ASN A N 1
ATOM 1881 C CA . ASN A 1 254 ? 5.787 -10.098 -9.183 1.00 95.06 254 ASN A CA 1
ATOM 1882 C C . ASN A 1 254 ? 6.737 -9.923 -10.375 1.00 95.06 254 ASN A C 1
ATOM 1884 O O . ASN A 1 254 ? 6.288 -10.019 -11.513 1.00 95.06 254 ASN A O 1
ATOM 1888 N N . SER A 1 255 ? 8.035 -9.678 -10.157 1.00 94.00 255 SER A N 1
ATOM 1889 C CA . SER A 1 255 ? 9.003 -9.636 -11.252 1.00 94.00 255 SER A CA 1
ATOM 1890 C C . SER A 1 255 ? 8.979 -10.948 -12.031 1.00 94.00 255 SER A C 1
ATOM 1892 O O . SER A 1 255 ? 9.082 -12.032 -11.456 1.00 94.00 255 SER A O 1
ATOM 1894 N N . ALA A 1 256 ? 8.915 -10.858 -13.357 1.00 94.19 256 ALA A N 1
ATOM 1895 C CA . ALA A 1 256 ? 8.982 -12.039 -14.208 1.00 94.19 256 ALA A CA 1
ATOM 1896 C C . ALA A 1 256 ? 10.362 -12.720 -14.183 1.00 94.19 256 ALA A C 1
ATOM 1898 O O . ALA A 1 256 ? 10.480 -13.897 -14.522 1.00 94.19 256 ALA A O 1
ATOM 1899 N N . GLY A 1 257 ? 11.394 -12.004 -13.720 1.00 92.06 257 GLY A N 1
ATOM 1900 C CA . GLY A 1 257 ? 12.718 -12.562 -13.463 1.00 92.06 257 GLY A CA 1
ATOM 1901 C C . GLY A 1 257 ? 12.765 -13.518 -12.270 1.00 92.06 257 GLY A C 1
ATOM 1902 O O . GLY A 1 257 ? 13.717 -14.289 -12.155 1.00 92.06 257 GLY A O 1
ATOM 1903 N N . MET A 1 258 ? 11.746 -13.492 -11.405 1.00 91.50 258 MET A N 1
ATOM 1904 C CA . MET A 1 258 ? 11.701 -14.290 -10.187 1.00 91.50 258 MET A CA 1
ATOM 1905 C C . MET A 1 258 ? 11.260 -15.728 -10.490 1.00 91.50 258 MET A C 1
ATOM 1907 O O . MET A 1 258 ? 10.128 -15.935 -10.938 1.00 91.50 258 MET A O 1
ATOM 1911 N N . PRO A 1 259 ? 12.086 -16.755 -10.212 1.00 90.56 259 PRO A N 1
ATOM 1912 C CA . PRO A 1 259 ? 11.708 -18.138 -10.476 1.00 90.56 259 PRO A CA 1
ATOM 1913 C C . PRO A 1 259 ? 10.497 -18.585 -9.647 1.00 90.56 259 PRO A C 1
ATOM 1915 O O . PRO A 1 259 ? 10.434 -18.358 -8.436 1.00 90.56 259 PRO A O 1
ATOM 1918 N N . ALA A 1 260 ? 9.578 -19.328 -10.271 1.00 91.38 260 ALA A N 1
ATOM 1919 C CA . ALA A 1 260 ? 8.406 -19.887 -9.589 1.00 91.38 260 ALA A CA 1
ATOM 1920 C C . ALA A 1 260 ? 8.790 -20.804 -8.409 1.00 91.38 260 ALA A C 1
ATOM 1922 O O . ALA A 1 260 ? 8.129 -20.801 -7.374 1.00 91.38 260 ALA A O 1
ATOM 1923 N N . SER A 1 261 ? 9.912 -21.528 -8.515 1.00 89.94 261 SER A N 1
ATOM 1924 C CA . SER A 1 261 ? 10.450 -22.371 -7.433 1.00 89.94 261 SER A CA 1
ATOM 1925 C C . SER A 1 261 ? 10.844 -21.593 -6.177 1.00 89.94 261 SER A C 1
ATOM 1927 O O . SER A 1 261 ? 11.031 -22.194 -5.124 1.00 89.94 261 SER A O 1
ATOM 1929 N N . LEU A 1 262 ? 10.996 -20.273 -6.290 1.00 88.62 262 LEU A N 1
ATOM 1930 C CA . LEU A 1 262 ? 11.378 -19.375 -5.207 1.00 88.62 262 LEU A CA 1
ATOM 1931 C C . LEU A 1 262 ? 10.229 -18.457 -4.773 1.00 88.62 262 LEU A C 1
ATOM 1933 O O . LEU A 1 262 ? 10.452 -17.543 -3.981 1.00 88.62 262 LEU A O 1
ATOM 1937 N N . GLY A 1 263 ? 9.015 -18.705 -5.275 1.00 90.25 263 GLY A N 1
ATOM 1938 C CA . GLY A 1 263 ? 7.814 -17.922 -4.982 1.00 90.25 263 GLY A CA 1
ATOM 1939 C C . GLY A 1 263 ? 7.510 -16.815 -5.994 1.00 90.25 263 GLY A C 1
ATOM 1940 O O . GLY A 1 263 ? 6.663 -15.976 -5.713 1.00 90.25 263 GLY A O 1
ATOM 1941 N N . GLY A 1 264 ? 8.190 -16.777 -7.146 1.00 92.19 264 GLY A N 1
ATOM 1942 C CA . GLY A 1 264 ? 7.878 -15.820 -8.209 1.00 92.19 264 GLY A CA 1
ATOM 1943 C C . GLY A 1 264 ? 6.482 -16.021 -8.791 1.00 92.19 264 GLY A C 1
ATOM 1944 O O . GLY A 1 264 ? 6.078 -17.153 -9.061 1.00 92.19 264 GLY A O 1
ATOM 1945 N N . LEU A 1 265 ? 5.761 -14.919 -9.000 1.00 93.31 265 LEU A N 1
ATOM 1946 C CA . LEU A 1 265 ? 4.359 -14.946 -9.430 1.00 93.31 265 LEU A CA 1
ATOM 1947 C C . LEU A 1 265 ? 4.203 -14.893 -10.956 1.00 93.31 265 LEU A C 1
ATOM 1949 O O . LEU A 1 265 ? 3.251 -15.449 -11.497 1.00 93.31 265 LEU A O 1
ATOM 1953 N N . ASN A 1 266 ? 5.182 -14.314 -11.656 1.00 93.75 266 ASN A N 1
ATOM 1954 C CA . ASN A 1 266 ? 5.116 -14.042 -13.096 1.00 93.75 266 ASN A CA 1
ATOM 1955 C C . ASN A 1 266 ? 6.286 -14.646 -13.888 1.00 93.75 266 ASN A C 1
ATOM 1957 O O . ASN A 1 266 ? 6.635 -14.143 -14.951 1.00 93.75 266 ASN A O 1
ATOM 1961 N N . ALA A 1 267 ? 6.896 -15.724 -13.387 1.00 93.25 267 ALA A N 1
ATOM 1962 C CA . ALA A 1 267 ? 8.134 -16.287 -13.931 1.00 93.25 267 ALA A CA 1
ATOM 1963 C C . ALA A 1 267 ? 8.097 -16.524 -15.458 1.00 93.25 267 ALA A C 1
ATOM 1965 O O . ALA A 1 267 ? 7.165 -17.161 -15.979 1.00 93.25 267 ALA A O 1
ATOM 1966 N N . VAL A 1 268 ? 9.148 -16.064 -16.141 1.00 94.00 268 VAL A N 1
ATOM 1967 C CA . VAL A 1 268 ? 9.462 -16.323 -17.560 1.00 94.00 268 VAL A CA 1
ATOM 1968 C C . VAL A 1 268 ? 10.877 -16.896 -17.698 1.00 94.00 268 VAL A C 1
ATOM 1970 O O . VAL A 1 268 ? 11.639 -16.918 -16.732 1.00 94.00 268 VAL A O 1
ATOM 1973 N N . GLY A 1 269 ? 11.232 -17.403 -18.878 1.00 92.88 269 GLY A N 1
ATOM 1974 C CA . GLY A 1 269 ? 12.576 -17.900 -19.191 1.00 92.88 269 GLY A CA 1
ATOM 1975 C C . GLY A 1 269 ? 13.517 -16.838 -19.773 1.00 92.88 269 GLY A C 1
ATOM 1976 O O . GLY A 1 269 ? 14.733 -17.005 -19.702 1.00 92.88 269 GLY A O 1
ATOM 1977 N N . SER A 1 270 ? 12.979 -15.755 -20.338 1.00 92.75 270 SER A N 1
ATOM 1978 C CA . SER A 1 270 ? 13.729 -14.611 -20.869 1.00 92.75 270 SER A CA 1
ATOM 1979 C C . SER A 1 270 ? 12.892 -13.336 -20.802 1.00 92.75 270 SER A C 1
ATOM 1981 O O . SER A 1 270 ? 11.674 -13.377 -20.967 1.00 92.75 270 SER A O 1
ATOM 1983 N N . GLY A 1 271 ? 13.540 -12.175 -20.669 1.00 93.12 271 GLY A N 1
ATOM 1984 C CA . GLY A 1 271 ? 12.857 -10.892 -20.845 1.00 93.12 271 GLY A CA 1
ATOM 1985 C C . GLY A 1 271 ? 12.275 -10.674 -22.249 1.00 93.12 271 GLY A C 1
ATOM 1986 O O . GLY A 1 271 ? 11.486 -9.751 -22.416 1.00 93.12 271 GLY A O 1
ATOM 1987 N N . ASP A 1 272 ? 12.635 -11.492 -23.248 1.00 93.94 272 ASP A N 1
ATOM 1988 C CA . ASP A 1 272 ? 12.027 -11.471 -24.594 1.00 93.94 272 ASP A CA 1
ATOM 1989 C C . ASP A 1 272 ? 10.552 -11.915 -24.581 1.00 93.94 272 ASP A C 1
ATOM 1991 O O . ASP A 1 272 ? 9.820 -11.654 -25.528 1.00 93.94 272 ASP A O 1
ATOM 1995 N N . GLU A 1 273 ? 10.103 -12.553 -23.496 1.00 95.56 273 GLU A N 1
ATOM 1996 C CA . GLU A 1 273 ? 8.703 -12.940 -23.274 1.00 95.56 273 GLU A CA 1
ATOM 1997 C C . GLU A 1 273 ? 7.849 -11.795 -22.693 1.00 95.56 273 GLU A C 1
ATOM 1999 O O . GLU A 1 273 ? 6.647 -11.960 -22.484 1.00 95.56 273 GLU A O 1
ATOM 2004 N N . CYS A 1 274 ? 8.458 -10.642 -22.397 1.00 96.25 274 CYS A N 1
ATOM 2005 C CA . CYS A 1 274 ? 7.747 -9.446 -21.956 1.00 96.25 274 CYS A CA 1
ATOM 2006 C C . CYS A 1 274 ? 7.222 -8.633 -23.148 1.00 96.25 274 CYS A C 1
ATOM 2008 O O . CYS A 1 274 ? 7.783 -8.680 -24.243 1.00 96.25 274 CYS A O 1
ATOM 2010 N N . VAL A 1 275 ? 6.221 -7.785 -22.902 1.00 96.94 275 VAL A N 1
ATOM 2011 C CA . VAL A 1 275 ? 5.848 -6.692 -23.811 1.00 96.94 275 VAL A CA 1
ATOM 2012 C C . VAL A 1 275 ? 7.076 -5.814 -24.048 1.00 96.94 275 VAL A C 1
ATOM 2014 O O . VAL A 1 275 ? 7.605 -5.241 -23.095 1.00 96.94 275 VAL A O 1
ATOM 2017 N N . GLN A 1 276 ? 7.532 -5.705 -25.297 1.00 97.12 276 GLN A N 1
ATOM 2018 C CA . GLN A 1 276 ? 8.708 -4.911 -25.657 1.00 97.12 276 GLN A CA 1
ATOM 2019 C C . GLN A 1 276 ? 8.296 -3.499 -26.055 1.00 97.12 276 GLN A C 1
ATOM 2021 O O . GLN A 1 276 ? 7.478 -3.298 -26.948 1.00 97.12 276 GLN A O 1
ATOM 2026 N N . THR A 1 277 ? 8.872 -2.495 -25.405 1.00 97.69 277 THR A N 1
ATOM 2027 C CA . THR A 1 277 ? 8.610 -1.094 -25.748 1.00 97.69 277 THR A CA 1
ATOM 2028 C C . THR A 1 277 ? 9.881 -0.264 -25.784 1.00 97.69 277 THR A C 1
ATOM 2030 O O . THR A 1 277 ? 10.936 -0.650 -25.278 1.00 97.69 277 THR A O 1
ATOM 2033 N N . TYR A 1 278 ? 9.790 0.925 -26.361 1.00 98.19 278 TYR A N 1
ATOM 2034 C CA . TYR A 1 278 ? 10.852 1.915 -26.275 1.00 98.19 278 TYR A CA 1
ATOM 2035 C C . TYR A 1 278 ? 10.295 3.332 -26.236 1.00 98.19 278 TYR A C 1
ATOM 2037 O O . TYR A 1 278 ? 9.177 3.601 -26.678 1.00 98.19 278 TYR A O 1
ATOM 2045 N N . VAL A 1 279 ? 11.088 4.254 -25.693 1.00 98.00 279 VAL A N 1
ATOM 2046 C CA . VAL A 1 279 ? 10.681 5.647 -25.507 1.00 98.00 279 VAL A CA 1
ATOM 2047 C C . VAL A 1 279 ? 11.485 6.587 -26.394 1.00 98.00 279 VAL A C 1
ATOM 2049 O O . VAL A 1 279 ? 12.715 6.628 -26.335 1.00 98.00 279 VAL A O 1
ATOM 2052 N N . THR A 1 280 ? 10.782 7.409 -27.170 1.00 97.38 280 THR A N 1
ATOM 2053 C CA . THR A 1 280 ? 11.378 8.393 -28.084 1.00 97.38 280 THR A CA 1
ATOM 2054 C C . THR A 1 280 ? 10.976 9.809 -27.710 1.00 97.38 280 THR A C 1
ATOM 2056 O O . THR A 1 280 ? 9.819 10.091 -27.377 1.00 97.38 280 THR A O 1
ATOM 2059 N N . LYS A 1 281 ? 11.937 10.731 -27.817 1.00 95.06 281 LYS A N 1
ATOM 2060 C CA . LYS A 1 281 ? 11.690 12.160 -27.637 1.00 95.06 281 LYS A CA 1
ATOM 2061 C C . LYS A 1 281 ? 11.026 12.731 -28.880 1.00 95.06 281 LYS A C 1
ATOM 2063 O O . LYS A 1 281 ? 11.618 12.709 -29.954 1.00 95.06 281 LYS A O 1
ATOM 2068 N N . VAL A 1 282 ? 9.835 13.302 -28.730 1.00 92.81 282 VAL A N 1
ATOM 2069 C CA . VAL A 1 282 ? 9.174 14.033 -29.822 1.00 92.81 282 VAL A CA 1
ATOM 2070 C C . VAL A 1 282 ? 9.589 15.499 -29.797 1.00 92.81 282 VAL A C 1
ATOM 2072 O O . VAL A 1 282 ? 9.888 16.094 -30.828 1.00 92.81 282 VAL A O 1
ATOM 2075 N N . ASN A 1 283 ? 9.628 16.091 -28.604 1.00 90.38 283 ASN A N 1
ATOM 2076 C CA . ASN A 1 283 ? 10.108 17.450 -28.375 1.00 90.38 283 ASN A CA 1
ATOM 2077 C C . ASN A 1 283 ? 10.595 17.597 -26.917 1.00 90.38 283 ASN A C 1
ATOM 2079 O O . ASN A 1 283 ? 10.717 16.617 -26.187 1.00 90.38 283 ASN A O 1
ATOM 2083 N N . ASN A 1 284 ? 10.907 18.817 -26.472 1.00 83.94 284 ASN A N 1
ATOM 2084 C CA . ASN A 1 284 ? 11.450 19.049 -25.127 1.00 83.94 284 ASN A CA 1
ATOM 2085 C C . ASN A 1 284 ? 10.515 18.670 -23.971 1.00 83.94 284 ASN A C 1
ATOM 2087 O O . ASN A 1 284 ? 11.007 18.440 -22.870 1.00 83.94 284 ASN A O 1
ATOM 2091 N N . THR A 1 285 ? 9.210 18.594 -24.211 1.00 84.19 285 THR A N 1
ATOM 2092 C CA . THR A 1 285 ? 8.182 18.339 -23.194 1.00 84.19 285 THR A CA 1
ATOM 2093 C C . THR A 1 285 ? 7.366 17.077 -23.462 1.00 84.19 285 THR A C 1
ATOM 2095 O O . THR A 1 285 ? 6.598 16.663 -22.603 1.00 84.19 285 THR A O 1
ATOM 2098 N N . THR A 1 286 ? 7.513 16.460 -24.637 1.00 90.38 286 THR A N 1
ATOM 2099 C CA . THR A 1 286 ? 6.685 15.335 -25.082 1.00 90.38 286 THR A CA 1
ATOM 2100 C C . THR A 1 286 ? 7.541 14.134 -25.452 1.00 90.38 286 THR A C 1
ATOM 2102 O O . THR A 1 286 ? 8.482 14.228 -26.249 1.00 90.38 286 THR A O 1
ATOM 2105 N N . TRP A 1 287 ? 7.141 12.994 -24.904 1.00 94.69 287 TRP A N 1
ATOM 2106 C CA . TRP A 1 287 ? 7.748 11.685 -25.086 1.00 94.69 287 TRP A CA 1
ATOM 2107 C C . TRP A 1 287 ? 6.674 10.700 -25.508 1.00 94.69 287 TRP A C 1
ATOM 2109 O O . TRP A 1 287 ? 5.553 10.778 -25.009 1.00 94.69 287 TRP A O 1
ATOM 2119 N N . HIS A 1 288 ? 7.011 9.785 -26.408 1.00 96.50 288 HIS A N 1
ATOM 2120 C CA . HIS A 1 288 ? 6.121 8.699 -26.803 1.00 96.50 288 HIS A CA 1
ATOM 2121 C C . HIS A 1 288 ? 6.722 7.362 -26.378 1.00 96.50 288 HIS A C 1
ATOM 2123 O O . HIS A 1 288 ? 7.917 7.141 -26.570 1.00 96.50 288 HIS A O 1
ATOM 2129 N N . LEU A 1 289 ? 5.876 6.493 -25.825 1.00 97.19 289 LEU A N 1
ATOM 2130 C CA . LEU A 1 289 ? 6.150 5.077 -25.606 1.00 97.19 289 LEU A CA 1
ATOM 2131 C C . LEU A 1 289 ? 5.588 4.305 -26.804 1.00 97.19 289 LEU A C 1
ATOM 2133 O O . LEU A 1 289 ? 4.391 4.389 -27.084 1.00 97.19 289 LEU A O 1
ATOM 2137 N N . TYR A 1 290 ? 6.447 3.586 -27.512 1.00 96.12 290 TYR A N 1
ATOM 2138 C CA . TYR A 1 290 ? 6.089 2.780 -28.673 1.00 96.12 290 TYR A CA 1
ATOM 2139 C C . TYR A 1 290 ? 6.275 1.296 -28.372 1.00 96.12 290 TYR A C 1
ATOM 2141 O O . TYR A 1 290 ? 7.146 0.935 -27.581 1.00 96.12 290 TYR A O 1
ATOM 2149 N N . ASN A 1 291 ? 5.481 0.448 -29.028 1.00 94.75 291 ASN A N 1
ATOM 2150 C CA . ASN A 1 291 ? 5.824 -0.965 -29.178 1.00 94.75 291 ASN A CA 1
ATOM 2151 C C . ASN A 1 291 ? 7.151 -1.082 -29.943 1.00 94.75 291 ASN A C 1
ATOM 2153 O O . ASN A 1 291 ? 7.342 -0.322 -30.891 1.00 94.75 291 ASN A O 1
ATOM 2157 N N . ASP A 1 292 ? 8.034 -2.006 -29.560 1.00 95.50 292 ASP A N 1
ATOM 2158 C CA . ASP A 1 292 ? 9.228 -2.304 -30.358 1.00 95.50 292 ASP A CA 1
ATOM 2159 C C . ASP A 1 292 ? 8.832 -3.137 -31.582 1.00 95.50 292 ASP A C 1
ATOM 2161 O O . ASP A 1 292 ? 8.584 -4.335 -31.501 1.00 95.50 292 ASP A O 1
ATOM 2165 N N . GLU A 1 293 ? 8.772 -2.492 -32.742 1.00 93.06 293 GLU A N 1
ATOM 2166 C CA . GLU A 1 293 ? 8.328 -3.084 -34.006 1.00 93.06 293 GLU A CA 1
ATOM 2167 C C . GLU A 1 293 ? 9.272 -4.160 -34.562 1.00 93.06 293 GLU A C 1
ATOM 2169 O O . GLU A 1 293 ? 8.983 -4.789 -35.582 1.00 93.06 293 GLU A O 1
ATOM 2174 N N . ARG A 1 294 ? 10.441 -4.326 -33.937 1.00 93.56 294 ARG A N 1
ATOM 2175 C CA . ARG A 1 294 ? 11.425 -5.356 -34.285 1.00 93.56 294 ARG A CA 1
ATOM 2176 C C . ARG A 1 294 ? 11.109 -6.694 -33.612 1.00 93.56 294 ARG A C 1
ATOM 2178 O O . ARG A 1 294 ? 11.676 -7.706 -34.024 1.00 93.56 294 ARG A O 1
ATOM 2185 N N . ASP A 1 295 ? 10.230 -6.680 -32.613 1.00 90.19 295 ASP A N 1
ATOM 2186 C CA . ASP A 1 295 ? 9.750 -7.838 -31.868 1.00 90.19 295 ASP A CA 1
ATOM 2187 C C . ASP A 1 295 ? 8.313 -8.209 -32.280 1.00 90.19 295 ASP A C 1
ATOM 2189 O O . ASP A 1 295 ? 7.707 -7.593 -33.160 1.00 90.19 295 ASP A O 1
ATOM 2193 N N . ILE A 1 296 ? 7.775 -9.279 -31.691 1.00 87.38 296 ILE A N 1
ATOM 2194 C CA . ILE A 1 296 ? 6.391 -9.705 -31.937 1.00 87.38 296 ILE A CA 1
ATOM 2195 C C . ILE A 1 296 ? 5.441 -8.688 -31.294 1.00 87.38 296 ILE A C 1
ATOM 2197 O O . ILE A 1 296 ? 5.648 -8.281 -30.151 1.00 87.38 296 ILE A O 1
ATOM 2201 N N . ASP A 1 297 ? 4.386 -8.306 -32.021 1.00 89.56 297 ASP A N 1
ATOM 2202 C CA . ASP A 1 297 ? 3.338 -7.437 -31.485 1.00 89.56 297 ASP A CA 1
ATOM 2203 C C . ASP A 1 297 ? 2.750 -8.011 -30.178 1.00 89.56 297 ASP A C 1
ATOM 2205 O O . ASP A 1 297 ? 2.469 -9.214 -30.120 1.00 89.56 297 ASP A O 1
ATOM 2209 N N . PRO A 1 298 ? 2.502 -7.171 -29.151 1.00 91.69 298 PRO A N 1
ATOM 2210 C CA . PRO A 1 298 ? 1.942 -7.614 -27.885 1.00 91.69 298 PRO A CA 1
ATOM 2211 C C . PRO A 1 298 ? 0.629 -8.364 -28.077 1.00 91.69 298 PRO A C 1
ATOM 2213 O O . PRO A 1 298 ? -0.330 -7.864 -28.671 1.00 91.69 298 PRO A O 1
ATOM 2216 N N . THR A 1 299 ? 0.582 -9.564 -27.517 1.00 92.00 299 THR A N 1
ATOM 2217 C CA . THR A 1 299 ? -0.620 -10.396 -27.461 1.00 92.00 299 THR A CA 1
ATOM 2218 C C . THR A 1 299 ? -1.519 -10.023 -26.285 1.00 92.00 299 THR A C 1
ATOM 2220 O O . THR A 1 299 ? -2.671 -10.455 -26.237 1.00 92.00 299 THR A O 1
ATOM 2223 N N . TRP A 1 300 ? -0.992 -9.229 -25.345 1.00 92.06 300 TRP A N 1
ATOM 2224 C CA . TRP A 1 300 ? -1.597 -8.899 -24.053 1.00 92.06 300 TRP A CA 1
ATOM 2225 C C . TRP A 1 300 ? -1.853 -10.140 -23.191 1.00 92.06 300 TRP A C 1
ATOM 2227 O O . TRP A 1 300 ? -2.772 -10.183 -22.376 1.00 92.06 300 TRP A O 1
ATOM 2237 N N . THR A 1 301 ? -1.018 -11.162 -23.385 1.00 93.19 301 THR A N 1
ATOM 2238 C CA . THR A 1 301 ? -0.959 -12.382 -22.563 1.00 93.19 301 THR A CA 1
ATOM 2239 C C . THR A 1 301 ? 0.412 -12.582 -21.919 1.00 93.19 301 THR A C 1
ATOM 2241 O O . THR A 1 301 ? 0.621 -13.542 -21.176 1.00 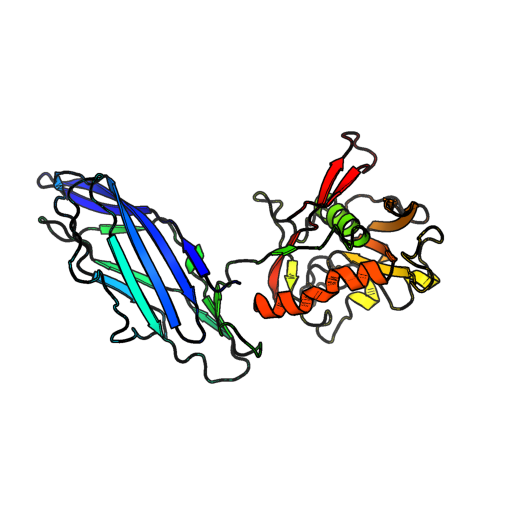93.19 301 THR A O 1
ATOM 2244 N N . GLU A 1 302 ? 1.340 -11.664 -22.189 1.00 94.75 302 GLU A N 1
ATOM 2245 C CA . GLU A 1 302 ? 2.651 -11.589 -21.565 1.00 94.75 302 GLU A CA 1
ATOM 2246 C C . GLU A 1 302 ? 2.514 -11.395 -20.048 1.00 94.75 302 GLU A C 1
ATOM 2248 O O . GLU A 1 302 ? 1.472 -10.984 -19.532 1.00 94.75 302 GLU A O 1
ATOM 2253 N N . LYS A 1 303 ? 3.594 -11.681 -19.316 1.00 93.44 303 LYS A N 1
ATOM 2254 C CA . LYS A 1 303 ? 3.619 -11.596 -17.845 1.00 93.44 303 LYS A CA 1
ATOM 2255 C C . LYS A 1 303 ? 4.350 -10.367 -17.305 1.00 93.44 303 LYS A C 1
ATOM 2257 O O . LYS A 1 303 ? 4.431 -10.171 -16.098 1.00 93.44 303 LYS A O 1
ATOM 2262 N N . CYS A 1 304 ? 4.953 -9.587 -18.194 1.00 95.88 304 CYS A N 1
ATOM 2263 C CA . CYS A 1 304 ? 5.799 -8.452 -17.858 1.00 95.88 304 CYS A CA 1
ATOM 2264 C C . CYS A 1 304 ? 5.887 -7.471 -19.022 1.00 95.88 304 CYS A C 1
ATOM 2266 O O . CYS A 1 304 ? 5.575 -7.810 -20.163 1.00 95.88 304 CYS A O 1
ATOM 2268 N N . GLY A 1 305 ? 6.374 -6.269 -18.734 1.00 96.94 305 GLY A N 1
ATOM 2269 C CA . GLY A 1 305 ? 6.871 -5.318 -19.716 1.00 96.94 305 GLY A CA 1
ATOM 2270 C C . GLY A 1 305 ? 8.363 -5.082 -19.560 1.00 96.94 305 GLY A C 1
ATOM 2271 O O . GLY A 1 305 ? 8.894 -5.053 -18.447 1.00 96.94 305 GLY A O 1
ATOM 2272 N N . ARG A 1 306 ? 9.030 -4.886 -20.692 1.00 97.62 306 ARG A N 1
ATOM 2273 C CA . ARG A 1 306 ? 10.426 -4.483 -20.787 1.00 97.62 306 ARG A CA 1
ATOM 2274 C C . ARG A 1 306 ? 10.537 -3.308 -21.744 1.00 97.62 306 ARG A C 1
ATOM 2276 O O . ARG A 1 306 ? 10.030 -3.359 -22.863 1.00 97.62 306 ARG A O 1
ATOM 2283 N N . SER A 1 307 ? 11.212 -2.250 -21.313 1.00 97.75 307 SER A N 1
ATOM 2284 C CA . SER A 1 307 ? 11.287 -1.015 -22.086 1.00 97.75 307 SER A CA 1
ATOM 2285 C C . SER A 1 307 ? 12.696 -0.453 -22.195 1.00 97.75 307 SER A C 1
ATOM 2287 O O . SER A 1 307 ? 13.484 -0.516 -21.253 1.00 97.75 307 SER A O 1
ATOM 2289 N N . VAL A 1 308 ? 13.016 0.136 -23.345 1.00 98.25 308 VAL A N 1
ATOM 2290 C CA . VAL A 1 308 ? 14.245 0.914 -23.550 1.00 98.25 308 VAL A CA 1
ATOM 2291 C C . VAL A 1 308 ? 13.928 2.391 -23.369 1.00 98.25 308 VAL A C 1
ATOM 2293 O O . VAL A 1 308 ? 13.163 2.973 -24.140 1.00 98.25 308 VAL A O 1
ATOM 2296 N N . MET A 1 309 ? 14.552 3.033 -22.386 1.00 97.69 309 MET A N 1
ATOM 2297 C CA . MET A 1 309 ? 14.326 4.454 -22.118 1.00 97.69 309 MET A CA 1
ATOM 2298 C C . MET A 1 309 ? 15.566 5.143 -21.545 1.00 97.69 309 MET A C 1
ATOM 2300 O O . MET A 1 309 ? 16.617 4.533 -21.363 1.00 97.69 309 MET A O 1
ATOM 2304 N N . SER A 1 310 ? 15.448 6.439 -21.267 1.00 97.06 310 SER A N 1
ATOM 2305 C CA . SER A 1 310 ? 16.473 7.233 -20.583 1.00 97.06 310 SER A CA 1
ATOM 2306 C C . SER A 1 310 ? 16.865 6.639 -19.221 1.00 97.06 310 SER A C 1
ATOM 2308 O O . SER A 1 310 ? 16.007 6.388 -18.371 1.00 97.06 310 SER A O 1
ATOM 2310 N N . SER A 1 311 ? 18.171 6.506 -18.968 1.00 96.38 311 SER A N 1
ATOM 2311 C CA . SER A 1 311 ? 18.695 6.023 -17.689 1.00 96.38 311 SER A CA 1
ATOM 2312 C C . SER A 1 311 ? 18.392 6.979 -16.546 1.00 96.38 311 SER A C 1
ATOM 2314 O O . SER A 1 311 ? 18.033 6.528 -15.461 1.00 96.38 311 SER A O 1
ATOM 2316 N N . SER A 1 312 ? 18.517 8.288 -16.767 1.00 95.94 312 SER A N 1
ATOM 2317 C CA . SER A 1 312 ? 18.184 9.286 -15.745 1.00 95.94 312 SER A CA 1
ATOM 2318 C C . SER A 1 312 ? 16.707 9.245 -15.330 1.00 95.94 312 SER A C 1
ATOM 2320 O O . SER A 1 312 ? 16.386 9.498 -14.170 1.00 95.94 312 SER A O 1
ATOM 2322 N N . GLN A 1 313 ? 15.814 8.892 -16.257 1.00 96.00 313 GLN A N 1
ATOM 2323 C CA . GLN A 1 313 ? 14.379 8.778 -16.006 1.00 96.00 313 GLN A CA 1
ATOM 2324 C C . GLN A 1 313 ? 14.042 7.492 -15.259 1.00 96.00 313 GLN A C 1
ATOM 2326 O O . GLN A 1 313 ? 13.399 7.546 -14.212 1.00 96.00 313 GLN A O 1
ATOM 2331 N N . ASN A 1 314 ? 14.541 6.364 -15.761 1.00 95.69 314 ASN A N 1
ATOM 2332 C CA . ASN A 1 314 ? 14.336 5.046 -15.175 1.00 95.69 314 ASN A CA 1
ATOM 2333 C C . ASN A 1 314 ? 14.909 4.960 -13.747 1.00 95.69 314 ASN A C 1
ATOM 2335 O O . ASN A 1 314 ? 14.180 4.740 -12.785 1.00 95.69 314 ASN A O 1
ATOM 2339 N N . SER A 1 315 ? 16.197 5.262 -13.554 1.00 93.19 315 SER A N 1
ATOM 2340 C CA . SER A 1 315 ? 16.794 5.238 -12.209 1.00 93.19 315 SER A CA 1
ATOM 2341 C C . SER A 1 315 ? 16.198 6.310 -11.291 1.00 93.19 315 SER A C 1
ATOM 2343 O O . SER A 1 315 ? 16.114 6.135 -10.074 1.00 93.19 315 SER A O 1
ATOM 2345 N N . GLY A 1 316 ? 15.783 7.439 -11.870 1.00 95.31 316 GLY A N 1
ATOM 2346 C CA . GLY A 1 316 ? 15.203 8.554 -11.138 1.00 95.31 316 GLY A CA 1
ATOM 2347 C C . GLY A 1 316 ? 13.878 8.203 -10.470 1.00 95.31 316 GLY A C 1
ATOM 2348 O O . GLY A 1 316 ? 13.693 8.579 -9.306 1.00 95.31 316 GLY A O 1
ATOM 2349 N N . VAL A 1 317 ? 12.995 7.473 -11.166 1.00 94.50 317 VAL A N 1
ATOM 2350 C CA . VAL A 1 317 ? 11.657 7.151 -10.649 1.00 94.50 317 VAL A CA 1
ATOM 2351 C C . VAL A 1 317 ? 11.717 6.269 -9.410 1.00 94.50 317 VAL A C 1
ATOM 2353 O O . VAL A 1 317 ? 10.985 6.537 -8.466 1.00 94.50 317 VAL A O 1
ATOM 2356 N N . MET A 1 318 ? 12.647 5.309 -9.370 1.00 92.62 318 MET A N 1
ATOM 2357 C CA . MET A 1 318 ? 12.791 4.356 -8.265 1.00 92.62 318 MET A CA 1
ATOM 2358 C C . MET A 1 318 ? 13.718 4.844 -7.146 1.00 92.62 318 MET A C 1
ATOM 2360 O O . MET A 1 318 ? 13.773 4.227 -6.084 1.00 92.62 318 MET A O 1
ATOM 2364 N N . SER A 1 319 ? 14.437 5.959 -7.326 1.00 94.56 319 SER A N 1
ATOM 2365 C CA . SER A 1 319 ? 15.347 6.484 -6.292 1.00 94.56 319 SER A CA 1
ATOM 2366 C C . SER A 1 319 ? 14.698 6.716 -4.911 1.00 94.56 319 SER A C 1
ATOM 2368 O O . SER A 1 319 ? 15.363 6.436 -3.911 1.00 94.56 319 SER A O 1
ATOM 2370 N N . PRO A 1 320 ? 13.417 7.135 -4.788 1.00 94.69 320 PRO A N 1
ATOM 2371 C CA . PRO A 1 320 ? 12.756 7.268 -3.488 1.00 94.69 320 PRO A CA 1
ATOM 2372 C C . PRO A 1 320 ? 12.265 5.940 -2.894 1.00 94.69 320 PRO A C 1
ATOM 2374 O O . PRO A 1 320 ? 11.840 5.925 -1.739 1.00 94.69 320 PRO A O 1
ATOM 2377 N N . PHE A 1 321 ? 12.289 4.836 -3.652 1.00 93.75 321 PHE A N 1
ATOM 2378 C CA . PHE A 1 321 ? 11.672 3.570 -3.249 1.00 93.75 321 PHE A CA 1
ATOM 2379 C C . PHE A 1 321 ? 12.263 3.029 -1.944 1.00 93.75 321 PHE A C 1
ATOM 2381 O O . PHE A 1 321 ? 11.516 2.625 -1.064 1.00 93.75 321 PHE A O 1
ATOM 2388 N N . GLY A 1 322 ? 13.584 3.122 -1.746 1.00 91.31 322 GLY A N 1
ATOM 2389 C CA . GLY A 1 322 ? 14.215 2.715 -0.482 1.00 91.31 322 GLY A CA 1
ATOM 2390 C C . GLY A 1 322 ? 13.672 3.476 0.735 1.00 91.31 322 GLY A C 1
ATOM 2391 O O . GLY A 1 322 ? 13.412 2.876 1.772 1.00 91.31 322 GLY A O 1
ATOM 2392 N N . GLY A 1 323 ? 13.415 4.781 0.589 1.00 90.94 323 GLY A N 1
ATOM 2393 C CA . GLY A 1 323 ? 12.774 5.579 1.636 1.00 90.94 323 GLY A CA 1
ATOM 2394 C C . GLY A 1 323 ? 11.321 5.168 1.878 1.00 90.94 323 GLY A C 1
ATOM 2395 O O . GLY A 1 323 ? 10.883 5.132 3.023 1.00 90.94 323 GLY A O 1
ATOM 2396 N N . PHE A 1 324 ? 10.583 4.805 0.825 1.00 92.81 324 PHE A N 1
ATOM 2397 C CA . PHE A 1 324 ? 9.238 4.239 0.952 1.00 92.81 324 PHE A CA 1
ATOM 2398 C C . PHE A 1 324 ? 9.245 2.919 1.740 1.00 92.81 324 PHE A C 1
ATOM 2400 O O . PHE A 1 324 ? 8.466 2.797 2.683 1.00 92.81 324 PHE A O 1
ATOM 2407 N N . ILE A 1 325 ? 10.164 1.992 1.430 1.00 91.00 325 ILE A N 1
ATOM 2408 C CA . ILE A 1 325 ? 10.338 0.736 2.179 1.00 91.00 325 ILE A CA 1
ATOM 2409 C C . ILE A 1 325 ? 10.550 1.020 3.667 1.00 91.00 325 ILE A C 1
ATOM 2411 O O . ILE A 1 325 ? 9.863 0.437 4.500 1.00 91.00 325 ILE A O 1
ATOM 2415 N N . THR A 1 326 ? 11.465 1.932 4.01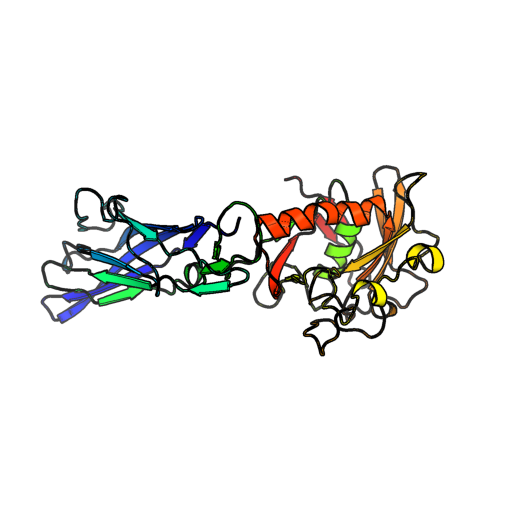0 1.00 87.56 326 THR A N 1
ATOM 2416 C CA . THR A 1 326 ? 11.750 2.273 5.411 1.00 87.56 326 THR A CA 1
ATOM 2417 C C . THR A 1 326 ? 10.555 2.940 6.094 1.00 87.56 326 THR A C 1
ATOM 2419 O O . THR A 1 326 ? 10.158 2.515 7.174 1.00 87.56 326 THR A O 1
ATOM 2422 N N . ASN A 1 327 ? 9.941 3.942 5.461 1.00 87.06 327 ASN A N 1
ATOM 2423 C CA . ASN A 1 327 ? 8.840 4.715 6.049 1.00 87.06 327 ASN A CA 1
ATOM 2424 C C . ASN A 1 327 ? 7.557 3.895 6.226 1.00 87.06 327 ASN A C 1
ATOM 2426 O O . ASN A 1 327 ? 6.760 4.173 7.120 1.00 87.06 327 ASN A O 1
ATOM 2430 N N . MET A 1 328 ? 7.334 2.908 5.359 1.00 89.38 328 MET A N 1
ATOM 2431 C CA . MET A 1 328 ? 6.204 1.985 5.462 1.00 89.38 328 MET A CA 1
ATOM 2432 C C . MET A 1 328 ? 6.573 0.667 6.151 1.00 89.38 328 MET A C 1
ATOM 2434 O O . MET A 1 328 ? 5.722 -0.210 6.271 1.00 89.38 328 MET A O 1
ATOM 2438 N N . ARG A 1 329 ? 7.829 0.530 6.590 1.00 88.25 329 ARG A N 1
ATOM 2439 C CA . ARG A 1 329 ? 8.415 -0.676 7.181 1.00 88.25 329 ARG A CA 1
ATOM 2440 C C . ARG A 1 329 ? 8.079 -1.962 6.419 1.00 88.25 329 ARG A C 1
ATOM 2442 O O . ARG A 1 329 ? 7.647 -2.937 7.026 1.00 88.25 329 ARG A O 1
ATOM 2449 N N . LEU A 1 330 ? 8.239 -1.964 5.096 1.00 89.81 330 LEU A N 1
ATOM 2450 C CA . LEU A 1 330 ? 7.979 -3.169 4.306 1.00 89.81 330 LEU A CA 1
ATOM 2451 C C . LEU A 1 330 ? 9.057 -4.227 4.570 1.00 89.81 330 LEU A C 1
ATOM 2453 O O . LEU A 1 330 ? 10.251 -3.957 4.421 1.00 89.81 330 LEU A O 1
ATOM 2457 N N . LEU A 1 331 ? 8.635 -5.438 4.925 1.00 89.25 331 LEU A N 1
ATOM 2458 C CA . LEU A 1 331 ? 9.480 -6.628 4.981 1.00 89.25 331 LEU A CA 1
ATOM 2459 C C . LEU A 1 331 ? 9.257 -7.513 3.755 1.00 89.25 331 LEU A C 1
ATOM 2461 O O . LEU A 1 331 ? 8.367 -7.298 2.933 1.00 89.25 331 LEU A O 1
ATOM 2465 N N . LYS A 1 332 ? 10.129 -8.510 3.607 1.00 90.06 332 LYS A N 1
ATOM 2466 C CA . LYS A 1 332 ? 10.046 -9.500 2.534 1.00 90.06 332 LYS A CA 1
ATOM 2467 C C . LYS A 1 332 ? 8.661 -10.150 2.511 1.00 90.06 332 LYS A C 1
ATOM 2469 O O . LYS A 1 332 ? 8.285 -10.807 3.474 1.00 90.06 332 LYS A O 1
ATOM 2474 N N . GLY A 1 333 ? 7.979 -10.037 1.376 1.00 90.88 333 GLY A N 1
ATOM 2475 C CA . GLY A 1 333 ? 6.638 -10.575 1.170 1.00 90.88 333 GLY A CA 1
ATOM 2476 C C . GLY A 1 333 ? 5.507 -9.618 1.540 1.00 90.88 333 GLY A C 1
ATOM 2477 O O . GLY A 1 333 ? 4.362 -9.957 1.267 1.00 90.88 333 GLY A O 1
ATOM 2478 N N . ASP A 1 334 ? 5.786 -8.432 2.088 1.00 92.38 334 ASP A N 1
ATOM 2479 C CA . ASP A 1 334 ? 4.733 -7.453 2.358 1.00 92.38 334 ASP A CA 1
ATOM 2480 C C . ASP A 1 334 ? 4.119 -6.952 1.050 1.00 92.38 334 ASP A C 1
ATOM 2482 O O . ASP A 1 334 ? 4.829 -6.634 0.086 1.00 92.38 334 ASP A O 1
ATOM 2486 N N . ALA A 1 335 ? 2.793 -6.848 1.045 1.00 93.75 335 ALA A N 1
ATOM 2487 C CA . ALA A 1 335 ? 2.036 -6.292 -0.061 1.00 93.75 335 ALA A CA 1
ATOM 2488 C C . ALA A 1 335 ? 2.181 -4.762 -0.122 1.00 93.75 335 ALA A C 1
ATOM 2490 O O . ALA A 1 335 ? 2.186 -4.080 0.903 1.00 93.75 335 ALA A O 1
ATOM 2491 N N . TYR A 1 336 ? 2.241 -4.211 -1.329 1.00 94.81 336 TYR A N 1
ATOM 2492 C CA . TYR A 1 336 ? 2.162 -2.781 -1.600 1.00 94.81 336 TYR A CA 1
ATOM 2493 C C . TYR A 1 336 ? 1.504 -2.527 -2.961 1.00 94.81 336 TYR A C 1
ATOM 2495 O O . TYR A 1 336 ? 1.605 -3.333 -3.885 1.00 94.81 336 TYR A O 1
ATOM 2503 N N . TRP A 1 337 ? 0.835 -1.390 -3.103 1.00 95.50 337 TRP A N 1
ATOM 2504 C CA . TRP A 1 337 ? 0.306 -0.923 -4.383 1.00 95.50 337 TRP A CA 1
ATOM 2505 C C . TRP A 1 337 ? 1.337 -0.060 -5.097 1.00 95.50 337 TRP A C 1
ATOM 2507 O O . TRP A 1 337 ? 2.192 0.561 -4.461 1.00 95.50 337 TRP A O 1
ATOM 2517 N N . MET A 1 338 ? 1.233 0.034 -6.417 1.00 94.31 338 MET A N 1
ATOM 2518 C CA . MET A 1 338 ? 2.008 0.980 -7.204 1.00 94.31 338 MET A CA 1
ATOM 2519 C C . MET A 1 338 ? 1.054 1.860 -7.999 1.00 94.31 338 MET A C 1
ATOM 2521 O O . MET A 1 338 ? 0.253 1.367 -8.788 1.00 94.31 338 MET A O 1
ATOM 2525 N N . ASP A 1 339 ? 1.167 3.166 -7.791 1.00 94.25 339 ASP A N 1
ATOM 2526 C CA . ASP A 1 339 ? 0.399 4.167 -8.515 1.00 94.25 339 ASP A CA 1
ATOM 2527 C C . ASP A 1 339 ? 1.306 4.900 -9.519 1.00 94.25 339 ASP A C 1
ATOM 2529 O O . ASP A 1 339 ? 2.205 5.646 -9.105 1.00 94.25 339 ASP A O 1
ATOM 2533 N N . PRO A 1 340 ? 1.083 4.733 -10.837 1.00 94.06 340 PRO A N 1
ATOM 2534 C CA . PRO A 1 340 ? 1.819 5.462 -11.860 1.00 94.06 340 PRO A CA 1
ATOM 2535 C C . PRO A 1 340 ? 1.633 6.980 -11.797 1.00 94.06 340 PRO A C 1
ATOM 2537 O O . PRO A 1 340 ? 2.408 7.690 -12.428 1.00 94.06 340 PRO A O 1
ATOM 2540 N N . ASN A 1 341 ? 0.623 7.484 -11.078 1.00 93.75 341 ASN A N 1
ATOM 2541 C CA . ASN A 1 341 ? 0.250 8.896 -10.981 1.00 93.75 341 ASN A CA 1
ATOM 2542 C C . ASN A 1 341 ? -0.036 9.543 -12.348 1.00 93.75 341 ASN A C 1
ATOM 2544 O O . ASN A 1 341 ? 0.365 10.680 -12.630 1.00 93.75 341 ASN A O 1
ATOM 2548 N N . LEU A 1 342 ? -0.702 8.789 -13.224 1.00 92.00 342 LEU A N 1
ATOM 2549 C CA . LEU A 1 342 ? -1.052 9.188 -14.584 1.00 92.00 342 LEU A CA 1
ATOM 2550 C C . LEU A 1 342 ? -2.551 9.024 -14.825 1.00 92.00 342 LEU A C 1
ATOM 2552 O O . LEU A 1 342 ? -3.130 7.984 -14.524 1.00 92.00 342 LEU A O 1
ATOM 2556 N N . ALA A 1 343 ? -3.149 10.025 -15.463 1.00 90.81 343 ALA A N 1
ATOM 2557 C CA . ALA A 1 343 ? -4.421 9.883 -16.153 1.00 90.81 343 ALA A CA 1
ATOM 2558 C C . ALA A 1 343 ? -4.148 9.550 -17.624 1.00 90.81 343 ALA A C 1
ATOM 2560 O O . ALA A 1 343 ? -3.274 10.166 -18.242 1.00 90.81 343 ALA A O 1
ATOM 2561 N N . ALA A 1 344 ? -4.896 8.603 -18.189 1.00 91.06 344 ALA A N 1
ATOM 2562 C CA . ALA A 1 344 ? -4.762 8.184 -19.580 1.00 91.06 344 ALA A CA 1
ATOM 2563 C C . ALA A 1 344 ? -6.095 8.330 -20.321 1.00 91.06 344 ALA A C 1
ATOM 2565 O O . ALA A 1 344 ? -7.090 7.710 -19.954 1.00 91.06 344 ALA A O 1
ATOM 2566 N N . ASP A 1 345 ? -6.095 9.133 -21.381 1.00 92.19 345 ASP A N 1
ATOM 2567 C CA . ASP A 1 345 ? -7.203 9.241 -22.328 1.00 92.19 345 ASP A CA 1
ATOM 2568 C C . ASP A 1 345 ? -6.910 8.347 -23.535 1.00 92.19 345 ASP A C 1
ATOM 2570 O O . ASP A 1 345 ? -6.088 8.689 -24.391 1.00 92.19 345 ASP A O 1
ATOM 2574 N N . CYS A 1 346 ? -7.510 7.156 -23.547 1.00 90.50 346 CYS A N 1
ATOM 2575 C CA . CYS A 1 346 ? -7.249 6.124 -24.544 1.00 90.50 346 CYS A CA 1
ATOM 2576 C C . CYS A 1 346 ? -8.356 6.054 -25.595 1.00 90.50 346 CYS A C 1
ATOM 2578 O O . CYS A 1 346 ? -9.543 6.059 -25.272 1.00 90.50 346 CYS A O 1
ATOM 2580 N N . SER A 1 347 ? -7.970 5.893 -26.862 1.00 86.38 347 SER A N 1
ATOM 2581 C CA . SER A 1 347 ? -8.932 5.640 -27.934 1.00 86.38 347 SER A CA 1
ATOM 2582 C C . SER A 1 347 ? -9.700 4.338 -27.692 1.00 86.38 347 SER A C 1
ATOM 2584 O O . SER A 1 347 ? -9.111 3.336 -27.292 1.00 86.38 347 SER A O 1
ATOM 2586 N N . THR A 1 348 ? -10.992 4.327 -28.016 1.00 71.25 348 THR A N 1
ATOM 2587 C CA . THR A 1 348 ? -11.891 3.170 -27.843 1.00 71.25 348 THR A CA 1
ATOM 2588 C C . THR A 1 348 ? -11.723 2.069 -28.898 1.00 71.25 348 THR A C 1
ATOM 2590 O O . THR A 1 348 ? -12.431 1.066 -28.845 1.00 71.25 348 THR A O 1
ATOM 2593 N N . ASP A 1 349 ? -10.814 2.240 -29.861 1.00 64.19 349 ASP A N 1
ATOM 2594 C CA . ASP A 1 349 ? -10.592 1.282 -30.945 1.00 64.19 349 ASP A CA 1
ATOM 2595 C C . ASP A 1 349 ? -9.680 0.126 -30.489 1.00 64.19 349 ASP A C 1
ATOM 2597 O O . ASP A 1 349 ? -8.591 0.341 -29.956 1.00 64.19 349 ASP A O 1
ATOM 2601 N N . ALA A 1 350 ? -10.144 -1.112 -30.666 1.00 56.12 350 ALA A N 1
ATOM 2602 C CA . ALA A 1 350 ? -9.686 -2.286 -29.913 1.00 56.12 350 ALA A CA 1
ATOM 2603 C C . ALA A 1 350 ? -8.387 -2.938 -30.427 1.00 56.12 350 ALA A C 1
ATOM 2605 O O . ALA A 1 350 ? -7.927 -3.915 -29.842 1.00 56.12 350 ALA A O 1
ATOM 2606 N N . LEU A 1 351 ? -7.795 -2.430 -31.513 1.00 64.50 351 LEU A N 1
ATOM 2607 C CA . LEU A 1 351 ? -6.623 -3.053 -32.147 1.00 64.50 351 LEU A CA 1
ATOM 2608 C C . LEU A 1 351 ? -5.282 -2.426 -31.748 1.00 64.50 351 LEU A C 1
ATOM 2610 O O . LEU A 1 351 ? -4.245 -3.050 -31.943 1.00 64.50 351 LEU A O 1
ATOM 2614 N N . ALA A 1 352 ? -5.276 -1.206 -31.205 1.00 76.62 352 ALA A N 1
ATOM 2615 C CA . ALA A 1 352 ? -4.045 -0.525 -30.814 1.00 76.62 352 ALA A CA 1
ATOM 2616 C C . ALA A 1 352 ? -4.245 0.286 -29.534 1.00 76.62 352 ALA A C 1
ATOM 2618 O O . ALA A 1 352 ? -5.203 1.047 -29.408 1.00 76.62 352 ALA A O 1
ATOM 2619 N N . VAL A 1 353 ? -3.298 0.184 -28.602 1.00 84.25 353 VAL A N 1
ATOM 2620 C CA . VAL A 1 353 ? -3.287 1.030 -27.406 1.00 84.25 353 VAL A CA 1
ATOM 2621 C C . VAL A 1 353 ? -2.719 2.394 -27.787 1.00 84.25 353 VAL A C 1
ATOM 2623 O O . VAL A 1 353 ? -1.514 2.553 -27.960 1.00 84.25 353 VAL A O 1
ATOM 2626 N N . LYS A 1 354 ? -3.600 3.384 -27.944 1.00 89.69 354 LYS A N 1
ATOM 2627 C CA . LYS A 1 354 ? -3.227 4.785 -28.160 1.00 89.69 354 LYS A CA 1
ATOM 2628 C C . LYS A 1 354 ? -3.842 5.629 -27.065 1.00 89.69 354 LYS A C 1
ATOM 2630 O O . LYS A 1 354 ? -5.062 5.756 -27.006 1.00 89.69 354 LYS A O 1
ATOM 2635 N N . CYS A 1 355 ? -2.991 6.196 -26.222 1.00 91.69 355 CYS A N 1
ATOM 2636 C CA . CYS A 1 355 ? -3.416 7.001 -25.091 1.00 91.69 355 CYS A CA 1
ATOM 2637 C C . CYS A 1 355 ? -2.651 8.321 -25.052 1.00 91.69 355 CYS A C 1
ATOM 2639 O O . CYS A 1 355 ? -1.449 8.357 -25.314 1.00 91.69 355 CYS A O 1
ATOM 2641 N N . THR A 1 356 ? -3.343 9.394 -24.682 1.00 93.62 356 THR A N 1
ATOM 2642 C CA . THR A 1 356 ? -2.707 10.640 -24.249 1.00 93.62 356 THR A CA 1
ATOM 2643 C C . THR A 1 356 ? -2.633 10.619 -22.733 1.00 93.62 356 THR A C 1
ATOM 2645 O O . THR A 1 356 ? -3.661 10.525 -22.065 1.00 93.62 356 THR A O 1
ATOM 2648 N N . MET A 1 357 ? -1.421 10.679 -22.184 1.00 93.06 357 MET A N 1
ATOM 2649 C CA . MET A 1 357 ? -1.199 10.538 -20.746 1.00 93.06 357 MET A CA 1
ATOM 2650 C C . MET A 1 357 ? -0.780 11.867 -20.131 1.00 93.06 357 MET A C 1
ATOM 2652 O O . MET A 1 357 ? 0.032 12.593 -20.704 1.00 93.06 357 MET A O 1
ATOM 2656 N N . SER A 1 358 ? -1.331 12.183 -18.963 1.00 92.38 358 SER A N 1
ATOM 2657 C CA . SER A 1 358 ? -1.005 13.389 -18.201 1.00 92.38 358 SER A CA 1
ATOM 2658 C C . SER A 1 358 ? -0.729 13.035 -16.748 1.00 92.38 358 SER A C 1
ATOM 2660 O O . SER A 1 358 ? -1.459 12.245 -16.152 1.00 92.38 358 SER A O 1
ATOM 2662 N N . ALA A 1 359 ? 0.317 13.632 -16.175 1.00 89.62 359 ALA A N 1
ATOM 2663 C CA . ALA A 1 359 ? 0.594 13.508 -14.750 1.00 89.62 359 ALA A CA 1
ATOM 2664 C C . ALA A 1 359 ? -0.565 14.086 -13.937 1.00 89.62 359 ALA A C 1
ATOM 2666 O O . ALA A 1 359 ? -1.052 15.182 -14.227 1.00 89.62 359 ALA A O 1
ATOM 2667 N N . ILE A 1 360 ? -0.979 13.352 -12.910 1.00 86.81 360 ILE A N 1
ATOM 2668 C CA . ILE A 1 360 ? -1.940 13.849 -11.934 1.00 86.81 360 ILE A CA 1
ATOM 2669 C C . ILE A 1 360 ? -1.152 14.732 -10.960 1.00 86.81 360 ILE A C 1
ATOM 2671 O O . ILE A 1 360 ? -0.178 14.297 -10.341 1.00 86.81 360 ILE A O 1
ATOM 2675 N N . LEU A 1 361 ? -1.514 16.016 -10.899 1.00 72.81 361 LEU A N 1
ATOM 2676 C CA . LEU A 1 361 ? -0.930 16.947 -9.936 1.00 72.81 361 LEU A CA 1
ATOM 2677 C C . LEU A 1 361 ? -1.442 16.573 -8.542 1.00 72.81 361 LEU A C 1
ATOM 2679 O O . LEU A 1 361 ? -2.654 16.473 -8.353 1.00 72.81 361 LEU A O 1
ATOM 2683 N N . GLN A 1 362 ? -0.515 16.360 -7.608 1.00 57.50 362 GLN A N 1
ATOM 2684 C CA . GLN A 1 362 ? -0.812 16.158 -6.188 1.00 57.50 362 GLN A CA 1
ATOM 2685 C C . GLN A 1 362 ? -0.804 17.479 -5.431 1.00 57.50 362 GLN A C 1
ATOM 2687 O O . GLN A 1 362 ? 0.077 18.321 -5.738 1.00 57.50 362 GLN A O 1
#